Protein AF-A0A954K5N1-F1 (afdb_monomer_lite)

Sequence (369 aa):
ESPGYAAWWTTKLCDFTQNNYDDLVNVAPVRERPSQDWYDWIKKRVSDNVGYDKITEGILLATSRDPEEDFEAFTKSMNAIYQEKPGQEFADRDHMPYYWARRNFRNPDDRVLGFAYTFLGIRIQCAQCHKHPFDQWTQNDFKEFRGFFTRVNFGVNPESRKEYTAMVEELGADKVRGNQLIRELNQQIKAGKEVPFMEVYVTKGRPERANNNKKKKQNKRGNNNQSPATAKLLGAEEVEINSMDDPRTALMEWLRREDNPYFAKAFVNRVWASYFNRGIIEPADDLNLANPPSNGPLLDYLSREFIKHNFDMKWLHREITNSDTYQRSWKTNKTNALDEVNFSHFIPHRLPAEVLYDAIHQATASDDA

Foldseek 3Di:
DDLLQLLVVLVVLCVLLVLDLVQQQPQWLDSNVLSVLSSLLSSVCVVVLPFPLQVVCQELVDKQDDPPDDQVNSLVLVLCQLLVPPPRGSSPDSHNFSSCSTNQNQALLSVLQSCCQNFFLARCVVQCPAADPFFRRHVVLSVQQSLLRLFKDKFQDPVCNVVLQVQCVVLVNNVDDDPSSSNSQNVCSNVVHGHGGIMTDGDAADPPPPDPDDDDDDDDDDPPSRRDQWGQDRVDGIDRQNNDRHSSVVVSVLLLDLPNPGRLLLVLQSLVCVLQVAGLFPVSSHDHPNGDGVDPVVSNVLSNVCSVVSNRPVVSNVVNCPDPLSVFAQDDDPPCPPPPNNSNHRDDDDDDPSRVVVVCCVVPDDDPD

Structure (mmCIF, N/CA/C/O backbone):
data_AF-A0A954K5N1-F1
#
_entry.id   AF-A0A954K5N1-F1
#
loop_
_atom_site.group_PDB
_atom_site.id
_atom_site.type_symbol
_atom_site.label_atom_id
_atom_site.label_alt_id
_atom_site.label_comp_id
_atom_site.label_asym_id
_atom_site.label_entity_id
_atom_site.label_seq_id
_atom_site.pdbx_PDB_ins_code
_atom_site.Cartn_x
_atom_site.Cartn_y
_atom_site.Cartn_z
_atom_site.occupancy
_atom_site.B_iso_or_equiv
_atom_site.auth_seq_id
_atom_site.auth_comp_id
_atom_site.auth_asym_id
_atom_site.auth_atom_id
_atom_site.pdbx_PDB_model_num
ATOM 1 N N . GLU A 1 1 ? 6.144 -24.749 -2.486 1.00 56.41 1 GLU A N 1
ATOM 2 C CA . GLU A 1 1 ? 6.718 -23.384 -2.470 1.00 56.41 1 GLU A CA 1
ATOM 3 C C . GLU A 1 1 ? 7.614 -23.268 -1.258 1.00 56.41 1 GLU A C 1
ATOM 5 O O . GLU A 1 1 ? 7.251 -23.838 -0.235 1.00 56.41 1 GLU A O 1
ATOM 10 N N . SER A 1 2 ? 8.776 -22.618 -1.365 1.00 63.31 2 SER A N 1
ATOM 11 C CA . SER A 1 2 ? 9.608 -22.435 -0.177 1.00 63.31 2 SER A CA 1
ATOM 12 C C . SER A 1 2 ? 8.952 -21.398 0.744 1.00 63.31 2 SER A C 1
ATOM 14 O O . SER A 1 2 ? 8.462 -20.370 0.260 1.00 63.31 2 SER A O 1
ATOM 16 N N . PRO A 1 3 ? 8.955 -21.615 2.069 1.00 67.00 3 PRO A N 1
ATOM 17 C CA . PRO A 1 3 ? 8.586 -20.584 3.038 1.00 67.00 3 PRO A CA 1
ATOM 18 C C . PRO A 1 3 ? 9.357 -19.262 2.843 1.00 67.00 3 PRO A C 1
ATOM 20 O O . PRO A 1 3 ? 8.842 -18.193 3.183 1.00 67.00 3 PRO A O 1
ATOM 23 N N . GLY A 1 4 ? 10.557 -19.317 2.246 1.00 81.00 4 GLY A N 1
ATOM 24 C CA . GLY A 1 4 ? 11.392 -18.159 1.936 1.00 81.00 4 GLY A CA 1
ATOM 25 C C . GLY A 1 4 ? 10.787 -17.187 0.918 1.00 81.00 4 GLY A C 1
ATOM 26 O O . GLY A 1 4 ? 10.935 -15.979 1.102 1.00 81.00 4 GLY A O 1
ATOM 27 N N . TYR A 1 5 ? 10.040 -17.658 -0.096 1.00 87.62 5 TYR A N 1
ATOM 28 C CA . TYR A 1 5 ? 9.399 -16.769 -1.083 1.00 87.62 5 TYR A CA 1
ATOM 29 C C . TYR A 1 5 ? 8.451 -15.769 -0.413 1.00 87.62 5 TYR A C 1
ATOM 31 O O . TYR A 1 5 ? 8.588 -14.554 -0.587 1.00 87.62 5 TYR A O 1
ATOM 39 N N . ALA A 1 6 ? 7.501 -16.287 0.371 1.00 91.12 6 ALA A N 1
ATOM 40 C CA . ALA A 1 6 ? 6.499 -15.460 1.024 1.00 91.12 6 ALA A CA 1
ATOM 41 C C . ALA A 1 6 ? 7.147 -14.524 2.046 1.00 91.12 6 ALA A C 1
ATOM 43 O O . ALA A 1 6 ? 6.834 -13.336 2.060 1.00 91.12 6 ALA A O 1
ATOM 44 N N . ALA A 1 7 ? 8.093 -15.018 2.852 1.00 90.56 7 ALA A N 1
ATOM 45 C CA . ALA A 1 7 ? 8.799 -14.198 3.833 1.00 90.56 7 ALA A CA 1
ATOM 46 C C . ALA A 1 7 ? 9.570 -13.037 3.179 1.00 90.56 7 ALA A C 1
ATOM 48 O O . ALA A 1 7 ? 9.414 -11.889 3.598 1.00 90.56 7 ALA A O 1
ATOM 49 N N . TRP A 1 8 ? 10.336 -13.314 2.118 1.00 91.19 8 TRP A N 1
ATOM 50 C CA . TRP A 1 8 ? 11.129 -12.309 1.406 1.00 91.19 8 TRP A CA 1
ATOM 51 C C . TRP A 1 8 ? 10.262 -11.215 0.780 1.00 91.19 8 TRP A C 1
ATOM 53 O O . TRP A 1 8 ? 10.497 -10.023 0.995 1.00 91.19 8 TRP A O 1
ATOM 63 N N . TRP A 1 9 ? 9.227 -11.599 0.028 1.00 94.38 9 TRP A N 1
ATOM 64 C CA . TRP A 1 9 ? 8.358 -10.623 -0.631 1.00 94.38 9 TRP A CA 1
ATOM 65 C C . TRP A 1 9 ? 7.459 -9.875 0.344 1.00 94.38 9 TRP A C 1
ATOM 67 O O . TRP A 1 9 ? 7.151 -8.710 0.099 1.00 94.38 9 TRP A O 1
ATOM 77 N N . THR A 1 10 ? 7.123 -10.480 1.483 1.00 96.56 10 THR A N 1
ATOM 78 C CA . THR A 1 10 ? 6.486 -9.751 2.585 1.00 96.56 10 THR A CA 1
ATOM 79 C C . THR A 1 10 ? 7.397 -8.644 3.092 1.00 96.56 10 THR A C 1
ATOM 81 O O . THR A 1 10 ? 6.950 -7.505 3.191 1.00 96.56 10 THR A O 1
ATOM 84 N N . THR A 1 11 ? 8.676 -8.936 3.353 1.00 94.62 11 THR A N 1
ATOM 85 C CA . THR A 1 11 ? 9.652 -7.919 3.774 1.00 94.62 11 THR A CA 1
ATOM 86 C C . THR A 1 11 ? 9.746 -6.790 2.747 1.00 94.62 11 THR A C 1
ATOM 88 O O . THR A 1 11 ? 9.620 -5.625 3.110 1.00 94.62 11 THR A O 1
ATOM 91 N N . LYS A 1 12 ? 9.843 -7.110 1.448 1.00 95.38 12 LYS A N 1
ATOM 92 C CA . LYS A 1 12 ? 9.883 -6.091 0.384 1.00 95.38 12 LYS A CA 1
ATOM 93 C C . LYS A 1 12 ? 8.622 -5.238 0.305 1.00 95.38 12 LYS A C 1
ATOM 95 O O . LYS A 1 12 ? 8.717 -4.022 0.174 1.00 95.38 12 LYS A O 1
ATOM 100 N N . LEU A 1 13 ? 7.443 -5.844 0.396 1.00 97.56 13 LEU A N 1
ATOM 101 C CA . LEU A 1 13 ? 6.186 -5.097 0.386 1.00 97.56 13 LEU A CA 1
ATOM 102 C C . LEU A 1 13 ? 6.022 -4.249 1.654 1.00 97.56 13 LEU A C 1
ATOM 104 O O . LEU A 1 13 ? 5.542 -3.120 1.560 1.00 97.56 13 LEU A O 1
ATOM 108 N N . CYS A 1 14 ? 6.464 -4.734 2.816 1.00 97.62 14 CYS A N 1
ATOM 109 C CA . CYS A 1 14 ? 6.559 -3.945 4.044 1.00 97.62 14 CYS A CA 1
ATOM 110 C C . CYS A 1 14 ? 7.488 -2.737 3.867 1.00 97.62 14 CYS A C 1
ATOM 112 O O . CYS A 1 14 ? 7.097 -1.633 4.239 1.00 97.62 14 CYS A O 1
ATOM 114 N N . ASP A 1 15 ? 8.653 -2.904 3.234 1.00 95.44 15 ASP A N 1
ATOM 115 C CA . ASP A 1 15 ? 9.574 -1.799 2.939 1.00 95.44 15 ASP A CA 1
ATOM 116 C C . ASP A 1 15 ? 8.926 -0.769 1.998 1.00 95.44 15 ASP A C 1
ATOM 118 O O . ASP A 1 15 ? 8.880 0.423 2.307 1.00 95.44 15 ASP A O 1
ATOM 122 N N . PHE A 1 16 ? 8.353 -1.219 0.874 1.00 95.25 16 PHE A N 1
ATOM 123 C CA . PHE A 1 16 ? 7.718 -0.330 -0.109 1.00 95.25 16 PHE A CA 1
ATOM 124 C C . PHE A 1 16 ? 6.530 0.426 0.477 1.00 95.25 16 PHE A C 1
ATOM 126 O O . PHE A 1 16 ? 6.327 1.603 0.177 1.00 95.25 16 PHE A O 1
ATOM 133 N N . THR A 1 17 ? 5.753 -0.243 1.327 1.00 96.44 17 THR A N 1
ATOM 134 C CA . THR A 1 17 ? 4.594 0.348 1.997 1.00 96.44 17 THR A CA 1
ATOM 135 C C . THR A 1 17 ? 4.961 1.058 3.300 1.00 96.44 17 THR A C 1
ATOM 137 O O . THR A 1 17 ? 4.083 1.671 3.905 1.00 96.44 17 THR A O 1
ATOM 140 N N . GLN A 1 18 ? 6.246 1.077 3.675 1.00 94.75 18 GLN A N 1
ATOM 141 C CA . GLN A 1 18 ? 6.828 1.726 4.853 1.00 94.75 18 GLN A CA 1
ATOM 142 C C . GLN A 1 18 ? 6.194 1.269 6.181 1.00 94.75 18 GLN A C 1
ATOM 144 O O . GLN A 1 18 ? 5.763 2.092 6.997 1.00 94.75 18 GLN A O 1
ATOM 149 N N . ASN A 1 19 ? 6.110 -0.047 6.392 1.00 96.62 19 ASN A N 1
ATOM 150 C CA . ASN A 1 19 ? 5.805 -0.634 7.697 1.00 96.62 19 ASN A CA 1
ATOM 151 C C . ASN A 1 19 ? 6.974 -0.354 8.656 1.00 96.62 19 ASN A C 1
ATOM 153 O O . ASN A 1 19 ? 8.055 -0.923 8.520 1.00 96.62 19 ASN A O 1
ATOM 157 N N . ASN A 1 20 ? 6.755 0.539 9.620 1.00 94.44 20 ASN A N 1
ATOM 158 C CA . ASN A 1 20 ? 7.749 0.926 10.612 1.00 94.44 20 ASN A CA 1
ATOM 159 C C . ASN A 1 20 ? 7.109 0.933 12.003 1.00 94.44 20 ASN A C 1
ATOM 161 O O . ASN A 1 20 ? 6.131 1.643 12.246 1.00 94.44 20 ASN A O 1
ATOM 165 N N . TYR A 1 21 ? 7.699 0.173 12.925 1.00 94.06 21 TYR A N 1
ATOM 166 C CA . TYR A 1 21 ? 7.273 0.106 14.319 1.00 94.06 21 TYR A CA 1
ATOM 167 C C . TYR A 1 21 ? 7.137 1.492 14.973 1.00 94.06 21 TYR A C 1
ATOM 169 O O . TYR A 1 21 ? 6.111 1.777 15.593 1.00 94.06 21 TYR A O 1
ATOM 177 N N . ASP A 1 22 ? 8.115 2.384 14.788 1.00 93.38 22 ASP A N 1
ATOM 178 C CA . ASP A 1 22 ? 8.151 3.696 15.450 1.00 93.38 22 ASP A CA 1
ATOM 179 C C . ASP A 1 22 ? 7.008 4.621 14.999 1.00 93.38 22 ASP A C 1
ATOM 181 O O . ASP A 1 22 ? 6.465 5.411 15.790 1.00 93.38 22 ASP A O 1
ATOM 185 N N . ASP A 1 23 ? 6.598 4.486 13.737 1.00 93.94 23 ASP A N 1
ATOM 186 C CA . ASP A 1 23 ? 5.480 5.227 13.158 1.00 93.94 23 ASP A CA 1
ATOM 187 C C . ASP A 1 23 ? 4.120 4.649 13.564 1.00 93.94 23 ASP A C 1
ATOM 189 O O . ASP A 1 23 ? 3.112 5.360 13.518 1.00 93.94 23 ASP A O 1
ATOM 193 N N . LEU A 1 24 ? 4.081 3.394 14.010 1.00 94.12 24 LEU A N 1
ATOM 194 C CA . LEU A 1 24 ? 2.870 2.690 14.429 1.00 94.12 24 LEU A CA 1
ATOM 195 C C . LEU A 1 24 ? 2.642 2.708 15.946 1.00 94.12 24 LEU A C 1
ATOM 197 O O . LEU A 1 24 ? 1.600 2.257 16.434 1.00 94.12 24 LEU A O 1
ATOM 201 N N . VAL A 1 25 ? 3.562 3.299 16.712 1.00 87.12 25 VAL A N 1
ATOM 202 C CA . VAL A 1 25 ? 3.387 3.462 18.157 1.00 87.12 25 VAL A CA 1
ATOM 203 C C . VAL A 1 25 ? 2.113 4.264 18.447 1.00 87.12 25 VAL A C 1
ATOM 205 O O . VAL A 1 25 ? 1.956 5.406 18.006 1.00 87.12 25 VAL A O 1
ATOM 208 N N . ASN A 1 26 ? 1.245 3.688 19.286 1.00 87.44 26 ASN A N 1
ATOM 209 C CA . ASN A 1 26 ? -0.072 4.203 19.687 1.00 87.44 26 ASN A CA 1
ATOM 210 C C . ASN A 1 26 ? -1.182 4.111 18.626 1.00 87.44 26 ASN A C 1
ATOM 212 O O . ASN A 1 26 ? -2.223 4.744 18.804 1.00 87.44 26 ASN A O 1
ATOM 216 N N . VAL A 1 27 ? -0.995 3.340 17.552 1.00 92.12 27 VAL A N 1
ATOM 217 C CA . VAL A 1 27 ? -2.093 3.018 16.625 1.00 92.12 27 VAL A CA 1
ATOM 218 C C . VAL A 1 27 ? -3.093 2.039 17.259 1.00 92.12 27 VAL A C 1
ATOM 220 O O . VAL A 1 27 ? -4.288 2.119 16.994 1.00 92.12 27 VAL A O 1
ATOM 223 N N . ALA A 1 28 ? -2.626 1.186 18.170 1.00 93.44 28 ALA A N 1
ATOM 224 C CA . ALA A 1 28 ? -3.448 0.272 18.958 1.00 93.44 28 ALA A CA 1
ATOM 225 C C . ALA A 1 28 ? -3.004 0.251 20.439 1.00 93.44 28 ALA A C 1
ATOM 227 O O . ALA A 1 28 ? -1.918 0.759 20.755 1.00 93.44 28 ALA A O 1
ATOM 228 N N . PRO A 1 29 ? -3.811 -0.325 21.358 1.00 92.19 29 PRO A N 1
ATOM 229 C CA . PRO A 1 29 ? -3.461 -0.461 22.776 1.00 92.19 29 PRO A CA 1
ATOM 230 C C . PRO A 1 29 ? -2.146 -1.219 23.016 1.00 92.19 29 PRO A C 1
ATOM 232 O O . PRO A 1 29 ? -1.302 -0.762 23.788 1.00 92.19 29 PRO A O 1
ATOM 235 N N . VAL A 1 30 ? -1.928 -2.340 22.320 1.00 92.31 30 VAL A N 1
ATOM 236 C CA . VAL A 1 30 ? -0.669 -3.103 22.381 1.00 92.31 30 VAL A CA 1
ATOM 237 C C . VAL A 1 30 ? 0.284 -2.557 21.322 1.00 92.31 30 VAL A C 1
ATOM 239 O O . VAL A 1 30 ? -0.008 -2.623 20.131 1.00 92.31 30 VAL A O 1
ATOM 242 N N . ARG A 1 31 ? 1.407 -1.974 21.749 1.00 86.88 31 ARG A N 1
ATOM 243 C CA . ARG A 1 31 ? 2.282 -1.163 20.883 1.00 86.88 31 ARG A CA 1
ATOM 244 C C . ARG A 1 31 ? 3.051 -1.988 19.863 1.00 86.88 31 ARG A C 1
ATOM 246 O O . ARG A 1 31 ? 3.291 -1.508 18.765 1.00 86.88 31 ARG A O 1
ATOM 253 N N . GLU A 1 32 ? 3.432 -3.197 20.243 1.00 84.88 32 GLU A N 1
ATOM 254 C CA . GLU A 1 32 ? 4.264 -4.117 19.470 1.00 84.88 32 GLU A CA 1
ATOM 255 C C . GLU A 1 32 ? 3.477 -4.841 18.371 1.00 84.88 32 GLU A C 1
ATOM 257 O O . GLU A 1 32 ? 4.067 -5.307 17.402 1.00 84.88 32 GLU A O 1
ATOM 262 N N . ARG A 1 33 ? 2.142 -4.881 18.476 1.00 92.44 33 ARG A N 1
ATOM 263 C CA . ARG A 1 33 ? 1.281 -5.644 17.561 1.00 92.44 33 ARG A CA 1
ATOM 264 C C . ARG A 1 33 ? 1.122 -5.041 16.161 1.00 92.44 33 ARG A C 1
ATOM 266 O O . ARG A 1 33 ? 1.329 -5.787 15.215 1.00 92.44 33 ARG A O 1
ATOM 273 N N . PRO A 1 34 ? 0.842 -3.735 15.965 1.00 96.19 34 PRO A N 1
ATOM 274 C CA . PRO A 1 34 ? 0.484 -3.214 14.643 1.00 96.19 34 PRO A CA 1
ATOM 275 C C . PRO A 1 34 ? 1.484 -3.485 13.514 1.00 96.19 34 PRO A C 1
ATOM 277 O O . PRO A 1 34 ? 1.076 -3.730 12.383 1.00 96.19 34 PRO A O 1
ATOM 280 N N . SER A 1 35 ? 2.789 -3.436 13.795 1.00 96.56 35 SER A N 1
ATOM 281 C CA . SER A 1 35 ? 3.808 -3.706 12.770 1.00 96.56 35 SER A CA 1
ATOM 282 C C . SER A 1 35 ? 3.853 -5.190 12.387 1.00 96.56 35 SER A C 1
ATOM 284 O O . SER A 1 35 ? 4.007 -5.511 11.208 1.00 96.56 35 SER A O 1
ATOM 286 N N . GLN A 1 36 ? 3.644 -6.078 13.364 1.00 96.31 36 GLN A N 1
ATOM 287 C CA . GLN A 1 36 ? 3.541 -7.521 13.151 1.00 96.31 36 GLN A CA 1
ATOM 288 C C . GLN A 1 36 ? 2.242 -7.880 12.421 1.00 96.31 36 GLN A C 1
ATOM 290 O O . GLN A 1 36 ? 2.285 -8.574 11.414 1.00 96.31 36 GLN A O 1
ATOM 295 N N . ASP A 1 37 ? 1.111 -7.318 12.853 1.00 97.50 37 ASP A N 1
ATOM 296 C CA . ASP A 1 37 ? -0.193 -7.471 12.202 1.00 97.50 37 ASP A CA 1
ATOM 297 C C . ASP A 1 37 ? -0.126 -7.069 10.718 1.00 97.50 37 ASP A C 1
ATOM 299 O O . ASP A 1 37 ? -0.685 -7.748 9.860 1.00 97.50 37 ASP A O 1
ATOM 303 N N . TRP A 1 38 ? 0.606 -5.994 10.398 1.00 98.25 38 TRP A N 1
ATOM 304 C CA . TRP A 1 38 ? 0.861 -5.581 9.017 1.00 98.25 38 TRP A CA 1
ATOM 305 C C . TRP A 1 38 ? 1.658 -6.625 8.246 1.00 98.25 38 TRP A C 1
ATOM 307 O O . TRP A 1 38 ? 1.260 -7.028 7.150 1.00 98.25 38 TRP A O 1
ATOM 317 N N . TYR A 1 39 ? 2.772 -7.073 8.818 1.00 98.00 39 TYR A N 1
ATOM 318 C CA . TYR A 1 39 ? 3.604 -8.098 8.206 1.00 98.00 39 TYR A CA 1
ATOM 319 C C . TYR A 1 39 ? 2.795 -9.371 7.921 1.00 98.00 39 TYR A C 1
ATOM 321 O O . TYR A 1 39 ? 2.799 -9.851 6.790 1.00 98.00 39 TYR A O 1
ATOM 329 N N . ASP A 1 40 ? 2.038 -9.870 8.897 1.00 97.75 40 ASP A N 1
ATOM 330 C CA . ASP A 1 40 ? 1.252 -11.099 8.765 1.00 97.75 40 ASP A CA 1
ATOM 331 C C . ASP A 1 40 ? 0.106 -10.946 7.756 1.00 97.75 40 ASP A C 1
ATOM 333 O O . ASP A 1 40 ? -0.132 -11.844 6.943 1.00 97.75 40 ASP A O 1
ATOM 337 N N . TRP A 1 41 ? -0.546 -9.779 7.724 1.00 98.56 41 TRP A N 1
ATOM 338 C CA . TRP A 1 41 ? -1.579 -9.454 6.739 1.00 98.56 41 TRP A CA 1
ATOM 339 C C . TRP A 1 41 ? -1.043 -9.492 5.303 1.00 98.56 41 TRP A C 1
ATOM 341 O O . TRP A 1 41 ? -1.684 -10.082 4.425 1.00 98.56 41 TRP A O 1
ATOM 351 N N . ILE A 1 42 ? 0.142 -8.915 5.057 1.00 98.50 42 ILE A N 1
ATOM 352 C CA . ILE A 1 42 ? 0.812 -8.986 3.748 1.00 98.50 42 ILE A CA 1
ATOM 353 C C . ILE A 1 42 ? 1.251 -10.424 3.463 1.00 98.50 42 ILE A C 1
ATOM 355 O O . ILE A 1 42 ? 1.011 -10.925 2.364 1.00 98.50 42 ILE A O 1
ATOM 359 N N . LYS A 1 43 ? 1.856 -11.107 4.440 1.00 97.75 43 LYS A N 1
ATOM 360 C CA . LYS A 1 43 ? 2.382 -12.466 4.272 1.00 97.75 43 LYS A CA 1
ATOM 361 C C . LYS A 1 43 ? 1.315 -13.454 3.856 1.00 97.75 43 LYS A C 1
ATOM 363 O O . LYS A 1 43 ? 1.564 -14.252 2.951 1.00 97.75 43 LYS A O 1
ATOM 368 N N . LYS A 1 44 ? 0.131 -13.384 4.467 1.00 97.62 44 LYS A N 1
ATOM 369 C CA . LYS A 1 44 ? -1.012 -14.211 4.078 1.00 97.62 44 LYS A CA 1
ATOM 370 C C . LYS A 1 44 ? -1.350 -14.015 2.598 1.00 97.62 44 LYS A C 1
ATOM 372 O O . LYS A 1 44 ? -1.355 -14.970 1.834 1.00 97.62 44 LYS A O 1
ATOM 377 N N . ARG A 1 45 ? -1.486 -12.761 2.160 1.00 98.06 45 ARG A N 1
ATOM 378 C CA . ARG A 1 45 ? -1.822 -12.409 0.767 1.00 98.06 45 ARG A CA 1
ATOM 379 C C . ARG A 1 45 ? -0.756 -12.822 -0.243 1.00 98.06 45 ARG A C 1
ATOM 381 O O . ARG A 1 45 ? -1.097 -13.303 -1.318 1.00 98.06 45 ARG A O 1
ATOM 388 N N . VAL A 1 46 ? 0.523 -12.668 0.097 1.00 97.00 46 VAL A N 1
ATOM 389 C CA . VAL A 1 46 ? 1.634 -13.140 -0.747 1.00 97.00 46 VAL A CA 1
ATOM 390 C C . VAL A 1 46 ? 1.630 -14.668 -0.847 1.00 97.00 46 VAL A C 1
ATOM 392 O O . VAL A 1 46 ? 1.830 -15.212 -1.933 1.00 97.00 46 VAL A O 1
ATOM 395 N N . SER A 1 47 ? 1.375 -15.363 0.265 1.00 95.81 47 SER A N 1
ATOM 396 C CA . SER A 1 47 ? 1.294 -16.831 0.299 1.00 95.81 47 SER A CA 1
ATOM 397 C C . SER A 1 47 ? 0.150 -17.338 -0.582 1.00 95.81 47 SER A C 1
ATOM 399 O O . SER A 1 47 ? 0.355 -18.221 -1.416 1.00 95.81 47 SER A O 1
ATOM 401 N N . ASP A 1 48 ? -1.005 -16.681 -0.492 1.00 96.44 48 ASP A N 1
ATOM 402 C CA . ASP A 1 48 ? -2.215 -16.991 -1.259 1.00 96.44 48 ASP A CA 1
ATOM 403 C C . ASP A 1 48 ? -2.146 -16.525 -2.732 1.00 96.44 48 ASP A C 1
ATOM 405 O O . ASP A 1 48 ? -3.091 -16.721 -3.493 1.00 96.44 48 ASP A O 1
ATOM 409 N N . ASN A 1 49 ? -1.025 -15.925 -3.160 1.00 96.25 49 ASN A N 1
ATOM 410 C CA . ASN A 1 49 ? -0.829 -15.327 -4.488 1.00 96.25 49 ASN A CA 1
ATOM 411 C C . ASN A 1 49 ? -1.915 -14.313 -4.882 1.00 96.25 49 ASN A C 1
ATOM 413 O O . ASN A 1 49 ? -2.353 -14.261 -6.034 1.00 96.25 49 ASN A O 1
ATOM 417 N N . VAL A 1 50 ? -2.369 -13.508 -3.924 1.00 98.38 50 VAL A N 1
ATOM 418 C CA . VAL A 1 50 ? -3.296 -12.407 -4.192 1.00 98.38 50 VAL A CA 1
ATOM 419 C C . VAL A 1 50 ? -2.614 -11.402 -5.125 1.00 98.38 50 VAL A C 1
ATOM 421 O O . VAL A 1 50 ? -1.483 -10.986 -4.874 1.00 98.38 50 VAL A O 1
ATOM 424 N N . GLY A 1 51 ? -3.303 -11.000 -6.199 1.00 98.50 51 GLY A N 1
ATOM 425 C CA . GLY A 1 51 ? -2.787 -10.031 -7.170 1.00 98.50 51 GLY A CA 1
ATOM 426 C C . GLY A 1 51 ? -2.359 -8.717 -6.507 1.00 98.50 51 GLY A C 1
ATOM 427 O O . GLY A 1 51 ? -2.995 -8.243 -5.560 1.00 98.50 51 GLY A O 1
ATOM 428 N N . TYR A 1 52 ? -1.275 -8.106 -6.991 1.00 98.69 52 TYR A N 1
ATOM 429 C CA . TYR A 1 52 ? -0.711 -6.903 -6.367 1.00 98.69 52 TYR A CA 1
ATOM 430 C C . TYR A 1 52 ? -1.691 -5.715 -6.346 1.00 98.69 52 TYR A C 1
ATOM 432 O O . TYR A 1 52 ? -1.673 -4.914 -5.406 1.00 98.69 52 TYR A O 1
ATOM 440 N N . ASP A 1 53 ? -2.598 -5.610 -7.320 1.00 98.62 53 ASP A N 1
ATOM 441 C CA . ASP A 1 53 ? -3.662 -4.603 -7.310 1.00 98.62 53 ASP A CA 1
ATOM 442 C C . ASP A 1 53 ? -4.674 -4.832 -6.178 1.00 98.62 53 ASP A C 1
ATOM 444 O O . ASP A 1 53 ? -5.185 -3.866 -5.619 1.00 98.62 53 ASP A O 1
ATOM 448 N N . LYS A 1 54 ? -4.941 -6.088 -5.805 1.00 98.62 54 LYS A N 1
ATOM 449 C CA . LYS A 1 54 ? -5.832 -6.459 -4.698 1.00 98.62 54 LYS A CA 1
ATOM 450 C C . LYS A 1 54 ? -5.173 -6.253 -3.341 1.00 98.62 54 LYS A C 1
ATOM 452 O O . LYS A 1 54 ? -5.814 -5.741 -2.427 1.00 98.62 54 LYS A O 1
ATOM 457 N N . ILE A 1 55 ? -3.877 -6.552 -3.225 1.00 98.62 55 ILE A N 1
ATOM 458 C CA . ILE A 1 55 ? -3.086 -6.167 -2.045 1.00 98.62 55 ILE A CA 1
ATOM 459 C C . ILE A 1 55 ? -3.104 -4.640 -1.888 1.00 98.62 55 ILE A C 1
ATOM 461 O O . ILE A 1 55 ? -3.353 -4.129 -0.797 1.00 98.62 55 ILE A O 1
ATOM 465 N N . THR A 1 56 ? -2.892 -3.910 -2.986 1.00 98.69 56 THR A N 1
ATOM 466 C CA . THR A 1 56 ? -2.930 -2.443 -3.001 1.00 98.69 56 THR A CA 1
ATOM 467 C C . THR A 1 56 ? -4.306 -1.907 -2.627 1.00 98.69 56 THR A C 1
ATOM 469 O O . THR A 1 56 ? -4.379 -1.011 -1.795 1.00 98.69 56 THR A O 1
ATOM 472 N N . GLU A 1 57 ? -5.387 -2.466 -3.170 1.00 98.62 57 GLU A N 1
ATOM 473 C CA . GLU A 1 57 ? -6.768 -2.113 -2.814 1.00 98.62 57 GLU A CA 1
ATOM 474 C C . GLU A 1 57 ? -7.018 -2.286 -1.315 1.00 98.62 57 GLU A C 1
ATOM 476 O O . GLU A 1 57 ? -7.500 -1.355 -0.667 1.00 98.62 57 GLU A O 1
ATOM 481 N N . GLY A 1 58 ? -6.586 -3.419 -0.752 1.00 98.31 58 GLY A N 1
ATOM 482 C CA . GLY A 1 58 ? -6.740 -3.713 0.670 1.00 98.31 58 GLY A CA 1
ATOM 483 C C . GLY A 1 58 ? -5.987 -2.758 1.602 1.00 98.31 58 GLY A C 1
ATOM 484 O O . GLY A 1 58 ? -6.351 -2.621 2.768 1.00 98.31 58 GLY A O 1
ATOM 485 N N . ILE A 1 59 ? -4.965 -2.062 1.098 1.00 98.44 59 ILE A N 1
ATOM 486 C CA . ILE A 1 59 ? -4.240 -1.002 1.814 1.00 98.44 59 ILE A CA 1
ATOM 487 C C . ILE A 1 59 ? -4.869 0.369 1.529 1.00 98.44 59 ILE A C 1
ATOM 489 O O . ILE A 1 59 ? -5.133 1.154 2.441 1.00 98.44 59 ILE A O 1
ATOM 493 N N . LEU A 1 60 ? -5.101 0.683 0.255 1.00 98.06 60 LEU A N 1
ATOM 494 C CA . LEU A 1 60 ? -5.516 2.000 -0.214 1.00 98.06 60 LEU A CA 1
ATOM 495 C C . LEU A 1 60 ? -6.910 2.356 0.294 1.00 98.06 60 LEU A C 1
ATOM 497 O O . LEU A 1 60 ? -7.088 3.439 0.850 1.00 98.06 60 LEU A O 1
ATOM 501 N N . LEU A 1 61 ? -7.868 1.440 0.161 1.00 97.69 61 LEU A N 1
ATOM 502 C CA . LEU A 1 61 ? -9.257 1.653 0.573 1.00 97.69 61 LEU A CA 1
ATOM 503 C C . LEU A 1 61 ? -9.498 1.325 2.048 1.00 97.69 61 LEU A C 1
ATOM 505 O O . LEU A 1 61 ? -10.616 1.460 2.534 1.00 97.69 61 LEU A O 1
ATOM 509 N N . ALA A 1 62 ? -8.447 0.969 2.790 1.00 97.31 62 ALA A N 1
ATOM 510 C CA . ALA A 1 62 ? -8.591 0.494 4.151 1.00 97.31 62 ALA A CA 1
ATOM 511 C C . ALA A 1 62 ? -9.334 1.482 5.063 1.00 97.31 62 ALA A C 1
ATOM 513 O O . ALA A 1 62 ? -8.980 2.668 5.170 1.00 97.31 62 ALA A O 1
ATOM 514 N N . THR A 1 63 ? -10.330 0.939 5.754 1.00 96.94 63 THR A N 1
ATOM 515 C CA . THR A 1 63 ? -10.956 1.446 6.977 1.00 96.94 63 THR A CA 1
ATOM 516 C C . THR A 1 63 ? -10.730 0.429 8.091 1.00 96.94 63 THR A C 1
ATOM 518 O O . THR A 1 63 ? -10.379 -0.717 7.824 1.00 96.94 63 THR A O 1
ATOM 521 N N . SER A 1 64 ? -10.869 0.840 9.352 1.00 96.88 64 SER A N 1
ATOM 522 C CA . SER A 1 64 ? -10.671 -0.085 10.476 1.00 96.88 64 SER A CA 1
ATOM 523 C C . SER A 1 64 ? -11.748 -1.154 10.557 1.00 96.88 64 SER A C 1
ATOM 525 O O . SER A 1 64 ? -11.429 -2.290 10.888 1.00 96.88 64 SER A O 1
ATOM 527 N N . ARG A 1 65 ? -12.992 -0.783 10.251 1.00 96.00 65 ARG A N 1
ATOM 528 C CA . ARG A 1 65 ? -14.125 -1.701 10.230 1.00 96.00 65 ARG A CA 1
ATOM 529 C C . ARG A 1 65 ? -14.275 -2.328 8.853 1.00 96.00 65 ARG A C 1
ATOM 531 O O . ARG A 1 65 ? -14.052 -1.637 7.849 1.00 96.00 65 ARG A O 1
ATOM 538 N N . ASP A 1 66 ? -14.662 -3.593 8.842 1.00 91.38 66 ASP A N 1
ATOM 539 C CA . ASP A 1 66 ? -15.064 -4.297 7.626 1.00 91.38 66 ASP A CA 1
ATOM 540 C C . ASP A 1 66 ? -16.445 -3.783 7.155 1.00 91.38 66 ASP A C 1
ATOM 542 O O . ASP A 1 66 ? -17.146 -3.098 7.914 1.00 91.38 66 ASP A O 1
ATOM 546 N N . PRO A 1 67 ? -16.849 -4.021 5.893 1.00 87.88 67 PRO A N 1
ATOM 547 C CA . PRO A 1 67 ? -18.148 -3.573 5.398 1.00 87.88 67 PRO A CA 1
ATOM 548 C C . PRO A 1 67 ? -19.296 -4.049 6.296 1.00 87.88 67 PRO A C 1
ATOM 550 O O . PRO A 1 67 ? -19.342 -5.208 6.689 1.00 87.88 67 PRO A O 1
ATOM 553 N N . GLU A 1 68 ? -20.222 -3.141 6.616 1.00 87.56 68 GLU A N 1
ATOM 554 C CA . GLU A 1 68 ? -21.387 -3.393 7.488 1.00 87.56 68 GLU A CA 1
ATOM 555 C C . GLU A 1 68 ? -21.059 -3.696 8.967 1.00 87.56 68 GLU A C 1
ATOM 557 O O . GLU A 1 68 ? -21.977 -3.807 9.780 1.00 87.56 68 GLU A O 1
ATOM 562 N N . GLU A 1 69 ? -19.780 -3.750 9.354 1.00 94.00 69 GLU A N 1
ATOM 563 C CA . GLU A 1 69 ? -19.353 -3.955 10.740 1.00 94.00 69 GLU A CA 1
ATOM 564 C C . GLU A 1 69 ? -19.607 -2.687 11.580 1.00 94.00 69 GLU A C 1
ATOM 566 O O . GLU A 1 69 ? -19.095 -1.592 11.304 1.00 94.00 69 GLU A O 1
ATOM 571 N N . ASP A 1 70 ? -20.411 -2.822 12.636 1.00 96.06 70 ASP A N 1
ATOM 572 C CA . ASP A 1 70 ? -20.627 -1.749 13.604 1.00 96.06 70 ASP A CA 1
ATOM 573 C C . ASP A 1 70 ? -19.473 -1.644 14.621 1.00 96.06 70 ASP A C 1
ATOM 575 O O . ASP A 1 70 ? -18.507 -2.409 14.613 1.00 96.06 70 ASP A O 1
ATOM 579 N N . PHE A 1 71 ? -19.534 -0.637 15.495 1.00 96.62 71 PHE A N 1
ATOM 580 C CA . PHE A 1 71 ? -18.463 -0.394 16.463 1.00 96.62 71 PHE A CA 1
ATOM 581 C C . PHE A 1 71 ? -18.312 -1.510 17.504 1.00 96.62 71 PHE A C 1
ATOM 583 O O . PHE A 1 71 ? -17.196 -1.776 17.957 1.00 96.62 71 PHE A O 1
ATOM 590 N N . GLU A 1 72 ? -19.417 -2.137 17.905 1.00 95.94 72 GLU A N 1
ATOM 591 C CA . GLU A 1 72 ? -19.420 -3.180 18.928 1.00 95.94 72 GLU A CA 1
ATOM 592 C C . GLU A 1 72 ? -18.781 -4.456 18.373 1.00 95.94 72 GLU A C 1
ATOM 594 O O . GLU A 1 72 ? -17.854 -4.998 18.981 1.00 95.94 72 GLU A O 1
ATOM 599 N N . ALA A 1 73 ? -19.201 -4.879 17.177 1.00 96.69 73 ALA A N 1
ATOM 600 C CA . ALA A 1 73 ? -18.632 -6.015 16.462 1.00 96.69 73 ALA A CA 1
ATOM 601 C C . ALA A 1 73 ? -17.131 -5.823 16.197 1.00 96.69 73 ALA A C 1
ATOM 603 O O . ALA A 1 73 ? -16.332 -6.694 16.558 1.00 96.69 73 ALA A O 1
ATOM 604 N N . PHE A 1 74 ? -16.741 -4.648 15.688 1.00 97.00 74 PHE A N 1
ATOM 605 C CA . PHE A 1 74 ? -15.339 -4.282 15.475 1.00 97.00 74 PHE A CA 1
ATOM 606 C C . PHE A 1 74 ? -14.519 -4.376 16.761 1.00 97.00 74 PHE A C 1
ATOM 608 O O . PHE A 1 74 ? -13.464 -5.014 16.803 1.00 97.00 74 PHE A O 1
ATOM 615 N N . THR A 1 75 ? -15.014 -3.769 17.839 1.00 96.81 75 THR A N 1
ATOM 616 C CA . THR A 1 75 ? -14.314 -3.766 19.123 1.00 96.81 75 THR A CA 1
ATOM 617 C C . THR A 1 75 ? -14.164 -5.183 19.667 1.00 96.81 75 THR A C 1
ATOM 619 O O . THR A 1 75 ? -13.082 -5.554 20.126 1.00 96.81 75 THR A O 1
ATOM 622 N N . LYS A 1 76 ? -15.202 -6.014 19.565 1.00 96.44 76 LYS A N 1
ATOM 623 C CA . LYS A 1 76 ? -15.158 -7.417 19.985 1.00 96.44 76 LYS A CA 1
ATOM 624 C C . LYS A 1 76 ? -14.151 -8.235 19.171 1.00 96.44 76 LYS A C 1
ATOM 626 O O . LYS A 1 76 ? -13.364 -8.975 19.764 1.00 96.44 76 LYS A O 1
ATOM 631 N N . SER A 1 77 ? -14.143 -8.078 17.845 1.00 96.25 77 SER A N 1
ATOM 632 C CA . SER A 1 77 ? -13.187 -8.736 16.941 1.00 96.25 77 SER A CA 1
ATOM 633 C C . SER A 1 77 ? -11.745 -8.345 17.280 1.00 96.25 77 SER A C 1
ATOM 635 O O . SER A 1 77 ? -10.906 -9.205 17.546 1.00 96.25 77 SER A O 1
ATOM 637 N N . MET A 1 78 ? -11.468 -7.045 17.401 1.00 96.94 78 MET A N 1
ATOM 638 C CA . MET A 1 78 ? -10.132 -6.545 17.731 1.00 96.94 78 MET A CA 1
ATOM 639 C C . MET A 1 78 ? -9.657 -6.989 19.117 1.00 96.94 78 MET A C 1
ATOM 641 O O . MET A 1 78 ? -8.498 -7.372 19.270 1.00 96.94 78 MET A O 1
ATOM 645 N N . ASN A 1 79 ? -10.534 -7.006 20.127 1.00 97.50 79 ASN A N 1
ATOM 646 C CA . ASN A 1 79 ? -10.182 -7.567 21.434 1.00 97.50 79 ASN A CA 1
ATOM 647 C C . ASN A 1 79 ? -9.868 -9.062 21.343 1.00 97.50 79 ASN A C 1
ATOM 649 O O . ASN A 1 79 ? -8.915 -9.506 21.972 1.00 97.50 79 ASN A O 1
ATOM 653 N N . ALA A 1 80 ? -10.619 -9.839 20.558 1.00 96.69 80 ALA A N 1
ATOM 654 C CA . ALA A 1 80 ? -10.342 -11.260 20.373 1.00 96.69 80 ALA A CA 1
ATOM 655 C C . ALA A 1 80 ? -8.965 -11.506 19.734 1.00 96.69 80 ALA A C 1
ATOM 657 O O . ALA A 1 80 ? -8.217 -12.347 20.231 1.00 96.69 80 ALA A O 1
ATOM 658 N N . ILE A 1 81 ? -8.611 -10.722 18.711 1.00 96.25 81 ILE A N 1
ATOM 659 C CA . ILE A 1 81 ? -7.296 -10.754 18.054 1.00 96.25 81 ILE A CA 1
ATOM 660 C C . ILE A 1 81 ? -6.181 -10.409 19.053 1.00 96.25 81 ILE A C 1
ATOM 662 O O . ILE A 1 81 ? -5.194 -11.130 19.179 1.00 96.25 81 ILE A O 1
ATOM 666 N N . TYR A 1 82 ? -6.333 -9.311 19.797 1.00 95.62 82 TYR A N 1
ATOM 667 C CA . TYR A 1 82 ? -5.290 -8.805 20.699 1.00 95.62 82 TYR A CA 1
ATOM 668 C C . TYR A 1 82 ? -5.180 -9.583 22.019 1.00 95.62 82 TYR A C 1
ATOM 670 O O . TYR A 1 82 ? -4.175 -9.458 22.718 1.00 95.62 82 TYR A O 1
ATOM 678 N N . GLN A 1 83 ? -6.198 -10.372 22.360 1.00 94.94 83 GLN A N 1
ATOM 679 C CA . GLN A 1 83 ? -6.171 -11.359 23.442 1.00 94.94 83 GLN A CA 1
ATOM 680 C C . GLN A 1 83 ? -5.766 -12.758 22.943 1.00 94.94 83 GLN A C 1
ATOM 682 O O . GLN A 1 83 ? -5.863 -13.714 23.708 1.00 94.94 83 GLN A O 1
ATOM 687 N N . GLU A 1 84 ? -5.337 -12.884 21.680 1.00 93.62 84 GLU A N 1
ATOM 688 C CA . GLU A 1 84 ? -4.835 -14.127 21.076 1.00 93.62 84 GLU A CA 1
ATOM 689 C C . GLU A 1 84 ? -5.840 -15.291 21.166 1.00 93.62 84 GLU A C 1
ATOM 691 O O . GLU A 1 84 ? -5.480 -16.446 21.411 1.00 93.62 84 GLU A O 1
ATOM 696 N N . LYS A 1 85 ? -7.136 -14.999 20.980 1.00 94.56 85 LYS A N 1
ATOM 697 C CA . LYS A 1 85 ? -8.167 -16.044 20.959 1.00 94.56 85 LYS A CA 1
ATOM 698 C C . LYS A 1 85 ? -7.953 -16.966 19.744 1.00 94.56 85 LYS A C 1
ATOM 700 O O . LYS A 1 85 ? -7.698 -16.468 18.649 1.00 94.56 85 LYS A O 1
ATOM 705 N N . PRO A 1 86 ? -8.094 -18.298 19.896 1.00 94.56 86 PRO A N 1
ATOM 706 C CA . PRO A 1 86 ? -7.881 -19.235 18.794 1.00 94.56 86 PRO A CA 1
ATOM 707 C C . PRO A 1 86 ? -8.744 -18.917 17.564 1.00 94.56 86 PRO A C 1
ATOM 709 O O . PRO A 1 86 ? -9.949 -18.701 17.695 1.00 94.56 86 PRO A O 1
ATOM 712 N N . GLY A 1 87 ? -8.130 -18.923 16.376 1.00 92.38 87 GLY A N 1
ATOM 713 C CA . GLY A 1 87 ? -8.816 -18.672 15.101 1.00 92.38 87 GLY A CA 1
ATOM 714 C C . GLY A 1 87 ? -9.254 -17.219 14.889 1.00 92.38 87 GLY A C 1
ATOM 715 O O . GLY A 1 87 ? -10.215 -16.981 14.163 1.00 92.38 87 GLY A O 1
ATOM 716 N N . GLN A 1 88 ? -8.621 -16.265 15.575 1.00 93.62 88 GLN A N 1
ATOM 717 C CA . GLN A 1 88 ? -8.859 -14.831 15.413 1.00 93.62 88 GLN A CA 1
ATOM 718 C C . GLN A 1 88 ? -7.529 -14.143 15.112 1.00 93.62 88 GLN A C 1
ATOM 720 O O . GLN A 1 88 ? -6.781 -13.789 16.025 1.00 93.62 88 GLN A O 1
ATOM 725 N N . GLU A 1 89 ? -7.223 -13.955 13.832 1.00 95.31 89 GLU A N 1
ATOM 726 C CA . GLU A 1 89 ? -5.985 -13.311 13.404 1.00 95.31 89 GLU A CA 1
ATOM 727 C C . GLU A 1 89 ? -6.271 -11.996 12.685 1.00 95.31 89 GLU A C 1
ATOM 729 O O . GLU A 1 89 ? -7.223 -11.865 11.921 1.00 95.31 89 GLU A O 1
ATOM 734 N N . PHE A 1 90 ? -5.403 -11.000 12.880 1.00 96.69 90 PHE A N 1
ATOM 735 C CA . PHE A 1 90 ? -5.519 -9.744 12.137 1.00 96.69 90 PHE A CA 1
ATOM 736 C C . PHE A 1 90 ? -5.373 -9.962 10.625 1.00 96.69 90 PHE A C 1
ATOM 738 O O . PHE A 1 90 ? -6.001 -9.268 9.828 1.00 96.69 90 PHE A O 1
ATOM 745 N N . ALA A 1 91 ? -4.570 -10.952 10.225 1.00 97.12 91 ALA A N 1
ATOM 746 C CA . ALA A 1 91 ? -4.354 -11.300 8.828 1.00 97.12 91 ALA A CA 1
ATOM 747 C C . ALA A 1 91 ? -5.643 -11.741 8.106 1.00 97.12 91 ALA A C 1
ATOM 749 O O . ALA A 1 91 ? -5.702 -11.635 6.877 1.00 97.12 91 ALA A O 1
ATOM 750 N N . ASP A 1 92 ? -6.665 -12.186 8.850 1.00 95.56 92 ASP A N 1
ATOM 751 C CA . ASP A 1 92 ? -7.976 -12.579 8.325 1.00 95.56 92 ASP A CA 1
ATOM 752 C C . ASP A 1 92 ? -8.873 -11.392 7.961 1.00 95.56 92 ASP A C 1
ATOM 754 O O . ASP A 1 92 ? -9.836 -11.582 7.225 1.00 95.56 92 ASP A O 1
ATOM 758 N N . ARG A 1 93 ? -8.558 -10.178 8.430 1.00 95.25 93 ARG A N 1
ATOM 759 C CA . ARG A 1 93 ? -9.325 -8.971 8.096 1.00 95.25 93 ARG A CA 1
ATOM 760 C C . ARG A 1 93 ? -9.119 -8.568 6.641 1.00 95.25 93 ARG A C 1
ATOM 762 O O . ARG A 1 93 ? -8.020 -8.726 6.096 1.00 95.25 93 ARG A O 1
ATOM 769 N N . ASP A 1 94 ? -10.135 -7.955 6.040 1.00 94.44 94 ASP A N 1
ATOM 770 C CA . ASP A 1 94 ? -10.117 -7.577 4.621 1.00 94.44 94 ASP A CA 1
ATOM 771 C C . ASP A 1 94 ? -9.036 -6.532 4.319 1.00 94.44 94 ASP A C 1
ATOM 773 O O . ASP A 1 94 ? -8.304 -6.633 3.327 1.00 94.44 94 ASP A O 1
ATOM 777 N N . HIS A 1 95 ? -8.885 -5.560 5.221 1.00 96.06 95 HIS A N 1
ATOM 778 C CA . HIS A 1 95 ? -8.120 -4.340 4.992 1.00 96.06 95 HIS A CA 1
ATOM 779 C C . HIS A 1 95 ? -6.957 -4.131 5.968 1.00 96.06 95 HIS A C 1
ATOM 781 O O . HIS A 1 95 ? -6.978 -4.602 7.103 1.00 96.06 95 HIS A O 1
ATOM 787 N N . MET A 1 96 ? -5.967 -3.342 5.535 1.00 97.44 96 MET A N 1
ATOM 788 C CA . MET A 1 96 ? -4.799 -2.943 6.324 1.00 97.44 96 MET A CA 1
ATOM 789 C C . MET A 1 96 ? -4.884 -1.466 6.761 1.00 97.44 96 MET A C 1
ATOM 791 O O . MET A 1 96 ? -4.213 -0.600 6.186 1.00 97.44 96 MET A O 1
ATOM 795 N N . PRO A 1 97 ? -5.686 -1.114 7.786 1.00 97.31 97 PRO A N 1
ATOM 796 C CA . PRO A 1 97 ? -5.895 0.279 8.190 1.00 97.31 97 PRO A CA 1
ATOM 797 C C . PRO A 1 97 ? -4.623 0.968 8.701 1.00 97.31 97 PRO A C 1
ATOM 799 O O . PRO A 1 97 ? -4.502 2.190 8.606 1.00 97.31 97 PRO A O 1
ATOM 802 N N . TYR A 1 98 ? -3.640 0.226 9.218 1.00 97.44 98 TYR A N 1
ATOM 803 C CA . TYR A 1 98 ? -2.462 0.832 9.849 1.00 97.44 98 TYR A CA 1
ATOM 804 C C . TYR A 1 98 ? -1.597 1.668 8.895 1.00 97.44 98 TYR A C 1
ATOM 806 O O . TYR A 1 98 ? -0.944 2.611 9.351 1.00 97.44 98 TYR A O 1
ATOM 814 N N . TYR A 1 99 ? -1.696 1.440 7.580 1.00 97.44 99 TYR A N 1
ATOM 815 C CA . TYR A 1 99 ? -1.089 2.308 6.565 1.00 97.44 99 TYR A CA 1
ATOM 816 C C . TYR A 1 99 ? -1.549 3.770 6.672 1.00 97.44 99 TYR A C 1
ATOM 818 O O . TYR A 1 99 ? -0.752 4.686 6.470 1.00 97.44 99 TYR A O 1
ATOM 826 N N . TRP A 1 100 ? -2.809 4.013 7.044 1.00 97.44 100 TRP A N 1
ATOM 827 C CA . TRP A 1 100 ? -3.367 5.363 7.205 1.00 97.44 100 TRP A CA 1
ATOM 828 C C . TRP A 1 100 ? -3.283 5.900 8.636 1.00 97.44 100 TRP A C 1
ATOM 830 O O . TRP A 1 100 ? -3.399 7.110 8.840 1.00 97.44 100 TRP A O 1
ATOM 840 N N . ALA A 1 101 ? -3.091 5.019 9.620 1.00 96.00 101 ALA A N 1
ATOM 841 C CA . ALA A 1 101 ? -3.052 5.373 11.039 1.00 96.00 101 ALA A CA 1
ATOM 842 C C . ALA A 1 101 ? -1.677 5.861 11.525 1.00 96.00 101 ALA A C 1
ATOM 844 O O . ALA A 1 101 ? -1.572 6.508 12.572 1.00 96.00 101 ALA A O 1
ATOM 845 N N . ARG A 1 102 ? -0.618 5.539 10.778 1.00 94.19 102 ARG A N 1
ATOM 846 C CA . ARG A 1 102 ? 0.768 5.837 11.140 1.00 94.19 102 ARG A CA 1
ATOM 847 C C . ARG A 1 102 ? 1.047 7.328 11.350 1.00 94.19 102 ARG A C 1
ATOM 849 O O . ARG A 1 102 ? 0.458 8.220 10.735 1.00 94.19 102 ARG A O 1
ATOM 856 N N . ARG A 1 103 ? 1.987 7.617 12.247 1.00 91.62 103 ARG A N 1
ATOM 857 C CA . ARG A 1 103 ? 2.252 8.966 12.770 1.00 91.62 103 ARG A CA 1
ATOM 858 C C . ARG A 1 103 ? 2.807 9.942 11.741 1.00 91.62 103 ARG A C 1
ATOM 860 O O . ARG A 1 103 ? 2.609 11.144 11.923 1.00 91.62 103 ARG A O 1
ATOM 867 N N . ASN A 1 104 ? 3.479 9.455 10.707 1.00 91.06 104 ASN A N 1
ATOM 868 C CA . ASN A 1 104 ? 3.972 10.259 9.597 1.00 91.06 104 ASN A CA 1
ATOM 869 C C . ASN A 1 104 ? 2.904 10.506 8.512 1.00 91.06 104 ASN A C 1
ATOM 871 O O . ASN A 1 104 ? 3.237 11.127 7.520 1.00 91.06 104 ASN A O 1
ATOM 875 N N . PHE A 1 105 ? 1.644 10.070 8.692 1.00 93.81 105 PHE A N 1
ATOM 876 C CA . PHE A 1 105 ? 0.498 10.276 7.778 1.00 93.81 105 PHE A CA 1
ATOM 877 C C . PHE A 1 105 ? -0.593 11.187 8.381 1.00 93.81 105 PHE A C 1
ATOM 879 O O . PHE A 1 105 ? -1.797 11.046 8.124 1.00 93.81 105 PHE A O 1
ATOM 886 N N . ARG A 1 106 ? -0.182 12.129 9.237 1.00 84.56 106 ARG A N 1
ATOM 887 C CA . ARG A 1 106 ? -1.100 12.953 10.042 1.00 84.56 106 ARG A CA 1
ATOM 888 C C . ARG A 1 106 ? -1.906 13.936 9.217 1.00 84.56 106 ARG A C 1
ATOM 890 O O . ARG A 1 106 ? -3.025 14.269 9.608 1.00 84.56 106 ARG A O 1
ATOM 897 N N . ASN A 1 107 ? -1.330 14.447 8.137 1.00 91.19 107 ASN A N 1
ATOM 898 C CA . ASN A 1 107 ? -1.981 15.436 7.296 1.00 91.19 107 ASN A CA 1
ATOM 899 C C . ASN A 1 107 ? -2.116 14.933 5.844 1.00 91.19 107 ASN A C 1
ATOM 901 O O . ASN A 1 107 ? -1.435 13.986 5.450 1.00 91.19 107 ASN A O 1
ATOM 905 N N . PRO A 1 108 ? -3.011 15.534 5.038 1.00 94.31 108 PRO A N 1
ATOM 906 C CA . PRO A 1 108 ? -3.222 15.087 3.664 1.00 94.31 108 PRO A CA 1
ATOM 907 C C . PRO A 1 108 ? -1.991 15.213 2.756 1.00 94.31 108 PRO A C 1
ATOM 909 O O . PRO A 1 108 ? -1.872 14.421 1.829 1.00 94.31 108 PRO A O 1
ATOM 912 N N . ASP A 1 109 ? -1.076 16.153 3.010 1.00 95.44 109 ASP A N 1
ATOM 913 C CA . ASP A 1 109 ? 0.141 16.301 2.200 1.00 95.44 109 ASP A CA 1
ATOM 914 C C . ASP A 1 109 ? 1.073 15.105 2.419 1.00 95.44 109 ASP A C 1
ATOM 916 O O . ASP A 1 109 ? 1.569 14.537 1.450 1.00 95.44 109 ASP A O 1
ATOM 920 N N . ASP A 1 110 ? 1.245 14.660 3.669 1.00 95.56 110 ASP A N 1
ATOM 921 C CA . ASP A 1 110 ? 2.040 13.464 3.979 1.00 95.56 110 ASP A CA 1
ATOM 922 C C . ASP A 1 110 ? 1.519 12.234 3.214 1.00 95.56 110 ASP A C 1
ATOM 924 O O . ASP A 1 110 ? 2.283 11.418 2.697 1.00 95.56 110 ASP A O 1
ATOM 928 N N . ARG A 1 111 ? 0.190 12.127 3.107 1.00 96.62 111 ARG A N 1
ATOM 929 C CA . ARG A 1 111 ? -0.491 11.039 2.399 1.00 96.62 111 ARG A CA 1
ATOM 930 C C . ARG A 1 111 ? -0.295 11.117 0.895 1.00 96.62 111 ARG A C 1
ATOM 932 O O . ARG A 1 111 ? -0.093 10.075 0.283 1.00 96.62 111 ARG A O 1
ATOM 939 N N . VAL A 1 112 ? -0.297 12.320 0.316 1.00 97.06 112 VAL A N 1
ATOM 940 C CA . VAL A 1 112 ? 0.076 12.520 -1.093 1.00 97.06 112 VAL A CA 1
ATOM 941 C C . VAL A 1 112 ? 1.484 11.993 -1.335 1.00 97.06 112 VAL A C 1
ATOM 943 O O . VAL A 1 112 ? 1.685 11.199 -2.250 1.00 97.06 112 VAL A O 1
ATOM 946 N N . LEU A 1 113 ? 2.446 12.400 -0.502 1.00 96.00 113 LEU A N 1
ATOM 947 C CA . LEU A 1 113 ? 3.846 12.005 -0.653 1.00 96.00 113 LEU A CA 1
ATOM 948 C C . LEU A 1 113 ? 4.023 10.495 -0.531 1.00 96.00 113 LEU A C 1
ATOM 950 O O . LEU A 1 113 ? 4.650 9.871 -1.386 1.00 96.00 113 LEU A O 1
ATOM 954 N N . GLY A 1 114 ? 3.447 9.899 0.510 1.00 96.12 114 GLY A N 1
ATOM 955 C CA . GLY A 1 114 ? 3.579 8.471 0.727 1.00 96.12 114 GLY A CA 1
ATOM 956 C C . GLY A 1 114 ? 2.813 7.640 -0.303 1.00 96.12 114 GLY A C 1
ATOM 957 O O . GLY A 1 114 ? 3.343 6.619 -0.725 1.00 96.12 114 GLY A O 1
ATOM 958 N N . PHE A 1 115 ? 1.643 8.079 -0.783 1.00 97.50 115 PHE A N 1
ATOM 959 C CA . PHE A 1 115 ? 0.936 7.422 -1.890 1.00 97.50 115 PHE A CA 1
ATOM 960 C C . PHE A 1 115 ? 1.764 7.464 -3.180 1.00 97.50 115 PHE A C 1
ATOM 962 O O . PHE A 1 115 ? 1.976 6.433 -3.817 1.00 97.50 115 PHE A O 1
ATOM 969 N N . ALA A 1 116 ? 2.266 8.649 -3.537 1.00 96.69 116 ALA A N 1
ATOM 970 C CA . ALA A 1 116 ? 3.075 8.874 -4.728 1.00 96.69 116 ALA A CA 1
ATOM 971 C C . ALA A 1 116 ? 4.343 8.006 -4.725 1.00 96.69 116 ALA A C 1
ATOM 973 O O . ALA A 1 116 ? 4.631 7.314 -5.701 1.00 96.69 116 ALA A O 1
ATOM 974 N N . TYR A 1 117 ? 5.044 7.949 -3.593 1.00 95.88 117 TYR A N 1
ATOM 975 C CA . TYR A 1 117 ? 6.193 7.066 -3.438 1.00 95.88 117 TYR A CA 1
ATOM 976 C C . TYR A 1 117 ? 5.784 5.585 -3.476 1.00 95.88 117 TYR A C 1
ATOM 978 O O . TYR A 1 117 ? 6.297 4.825 -4.295 1.00 95.88 117 TYR A O 1
ATOM 986 N N . THR A 1 118 ? 4.834 5.168 -2.630 1.00 96.31 118 THR A N 1
ATOM 987 C CA . THR A 1 118 ? 4.473 3.750 -2.432 1.00 96.31 118 THR A CA 1
ATOM 988 C C . THR A 1 118 ? 3.906 3.123 -3.699 1.00 96.31 118 THR A C 1
ATOM 990 O O . THR A 1 118 ? 4.311 2.024 -4.058 1.00 96.31 118 THR A O 1
ATOM 993 N N . PHE A 1 119 ? 2.984 3.795 -4.388 1.00 97.62 119 PHE A N 1
ATOM 994 C CA . PHE A 1 119 ? 2.206 3.173 -5.464 1.00 97.62 119 PHE A CA 1
ATOM 995 C C . PHE A 1 119 ? 2.590 3.666 -6.856 1.00 97.62 119 PHE A C 1
ATOM 997 O O . PHE A 1 119 ? 2.392 2.939 -7.819 1.00 97.62 119 PHE A O 1
ATOM 1004 N N . LEU A 1 120 ? 3.165 4.864 -6.987 1.00 97.06 120 LEU A N 1
ATOM 1005 C CA . LEU A 1 120 ? 3.541 5.411 -8.297 1.00 97.06 120 LEU A CA 1
ATOM 1006 C C . LEU A 1 120 ? 5.055 5.392 -8.542 1.00 97.06 120 LEU A C 1
ATOM 1008 O O . LEU A 1 120 ? 5.489 5.589 -9.673 1.00 97.06 120 LEU A O 1
ATOM 1012 N N . GLY A 1 121 ? 5.868 5.174 -7.502 1.00 95.50 121 GLY A N 1
ATOM 1013 C CA . GLY A 1 121 ? 7.327 5.244 -7.612 1.00 95.50 121 GLY A CA 1
ATOM 1014 C C . GLY A 1 121 ? 7.840 6.643 -7.968 1.00 95.50 121 GLY A C 1
ATOM 1015 O O . GLY A 1 121 ? 8.942 6.763 -8.496 1.00 95.50 121 GLY A O 1
ATOM 1016 N N . ILE A 1 122 ? 7.048 7.689 -7.703 1.00 94.06 122 ILE A N 1
ATOM 1017 C CA . ILE A 1 122 ? 7.390 9.082 -8.020 1.00 94.06 122 ILE A CA 1
ATOM 1018 C C . ILE A 1 122 ? 7.752 9.855 -6.748 1.00 94.06 122 ILE A C 1
ATOM 1020 O O . ILE A 1 122 ? 7.183 9.646 -5.673 1.00 94.06 122 ILE A O 1
ATOM 1024 N N . ARG A 1 123 ? 8.662 10.820 -6.883 1.00 92.50 123 ARG A N 1
ATOM 1025 C CA . ARG A 1 123 ? 9.133 11.681 -5.789 1.00 92.50 123 ARG A CA 1
ATOM 1026 C C . ARG A 1 123 ? 8.591 13.099 -5.942 1.00 92.50 123 ARG A C 1
ATOM 1028 O O . ARG A 1 123 ? 9.262 13.996 -6.438 1.00 92.50 123 ARG A O 1
ATOM 1035 N N . ILE A 1 124 ? 7.347 13.312 -5.517 1.00 93.69 124 ILE A N 1
ATOM 1036 C CA . ILE A 1 124 ? 6.619 14.568 -5.769 1.00 93.69 124 ILE A CA 1
ATOM 1037 C C . ILE A 1 124 ? 6.867 15.673 -4.715 1.00 93.69 124 ILE A C 1
ATOM 1039 O O . ILE A 1 124 ? 6.274 16.746 -4.791 1.00 93.69 124 ILE A O 1
ATOM 1043 N N . GLN A 1 125 ? 7.762 15.476 -3.740 1.00 93.38 125 GLN A N 1
ATOM 1044 C CA . GLN A 1 125 ? 7.939 16.393 -2.600 1.00 93.38 125 GLN A CA 1
ATOM 1045 C C . GLN A 1 125 ? 8.280 17.838 -2.977 1.00 93.38 125 GLN A C 1
ATOM 1047 O O . GLN A 1 125 ? 7.782 18.768 -2.346 1.00 93.38 125 GLN A O 1
ATOM 1052 N N . CYS A 1 126 ? 9.071 18.060 -4.032 1.00 92.62 126 CYS A N 1
ATOM 1053 C CA . CYS A 1 126 ? 9.396 19.422 -4.465 1.00 92.62 126 CYS A CA 1
ATOM 1054 C C . CYS A 1 126 ? 8.145 20.189 -4.927 1.00 92.62 126 CYS A C 1
ATOM 1056 O O . CYS A 1 126 ? 8.060 21.399 -4.703 1.00 92.62 126 CYS A O 1
ATOM 1058 N N . ALA A 1 127 ? 7.155 19.474 -5.488 1.00 93.69 127 ALA A N 1
ATOM 1059 C CA . ALA A 1 127 ? 5.886 20.035 -5.942 1.00 93.69 127 ALA A CA 1
ATOM 1060 C C . ALA A 1 127 ? 5.074 20.669 -4.801 1.00 93.69 127 ALA A C 1
ATOM 1062 O O . ALA A 1 127 ? 4.242 21.530 -5.050 1.00 93.69 127 ALA A O 1
ATOM 1063 N N . GLN A 1 128 ? 5.330 20.326 -3.534 1.00 92.25 128 GLN A N 1
ATOM 1064 C CA . GLN A 1 128 ? 4.618 20.927 -2.403 1.00 92.25 128 GLN A CA 1
ATOM 1065 C C . GLN A 1 128 ? 4.819 22.455 -2.338 1.00 92.25 128 GLN A C 1
ATOM 1067 O O . GLN A 1 128 ? 3.889 23.217 -2.052 1.00 92.25 128 GLN A O 1
ATOM 1072 N N . CYS A 1 129 ? 6.032 22.920 -2.645 1.00 91.56 129 CYS A N 1
ATOM 1073 C CA . CYS A 1 129 ? 6.430 24.318 -2.471 1.00 91.56 129 CYS A CA 1
ATOM 1074 C C . CYS A 1 129 ? 6.651 25.057 -3.798 1.00 91.56 129 CYS A C 1
ATOM 1076 O O . CYS A 1 129 ? 6.377 26.254 -3.872 1.00 91.56 129 CYS A O 1
ATOM 1078 N N . HIS A 1 130 ? 7.128 24.372 -4.839 1.00 92.31 130 HIS A N 1
ATOM 1079 C CA . HIS A 1 130 ? 7.433 24.961 -6.146 1.00 92.31 130 HIS A CA 1
ATOM 1080 C C . HIS A 1 130 ? 7.247 23.932 -7.266 1.00 92.31 130 HIS A C 1
ATOM 1082 O O . HIS A 1 130 ? 6.988 22.773 -6.998 1.00 92.31 130 HIS A O 1
ATOM 1088 N N . LYS A 1 131 ? 7.375 24.318 -8.540 1.00 92.50 131 LYS A N 1
ATOM 1089 C CA . LYS A 1 131 ? 7.372 23.333 -9.637 1.00 92.50 131 LYS A CA 1
ATOM 1090 C C . LYS A 1 131 ? 8.557 22.371 -9.491 1.00 92.50 131 LYS A C 1
ATOM 1092 O O . LYS A 1 131 ? 9.671 22.830 -9.233 1.00 92.50 131 LYS A O 1
ATOM 1097 N N . HIS A 1 132 ? 8.331 21.072 -9.676 1.00 89.44 132 HIS A N 1
ATOM 1098 C CA . HIS A 1 132 ? 9.401 20.081 -9.618 1.00 89.44 132 HIS A CA 1
ATOM 1099 C C . HIS A 1 132 ? 10.496 20.406 -10.662 1.00 89.44 132 HIS A C 1
ATOM 1101 O O . HIS A 1 132 ? 10.168 20.688 -11.814 1.00 89.44 132 HIS A O 1
ATOM 1107 N N . PRO A 1 133 ? 11.791 20.411 -10.292 1.00 86.69 133 PRO A N 1
ATOM 1108 C CA . PRO A 1 133 ? 12.861 20.872 -11.184 1.00 86.69 133 PRO A CA 1
ATOM 1109 C C . PRO A 1 133 ? 13.126 19.930 -12.367 1.00 86.69 133 PRO A C 1
ATOM 1111 O O . PRO A 1 133 ? 13.534 20.386 -13.430 1.00 86.69 133 PRO A O 1
ATOM 1114 N N . PHE A 1 134 ? 12.881 18.632 -12.181 1.00 85.25 134 PHE A N 1
ATOM 1115 C CA . PHE A 1 134 ? 13.207 17.576 -13.150 1.00 85.25 134 PHE A CA 1
ATOM 1116 C C . PHE A 1 134 ? 11.986 16.765 -13.598 1.00 85.25 134 PHE A C 1
ATOM 1118 O O . PHE A 1 134 ? 12.125 15.704 -14.192 1.00 85.25 134 PHE A O 1
ATOM 1125 N N . ASP A 1 135 ? 10.783 17.237 -13.270 1.00 87.69 135 ASP A N 1
ATOM 1126 C CA . ASP A 1 135 ? 9.546 16.519 -13.572 1.00 87.69 135 ASP A CA 1
ATOM 1127 C C . ASP A 1 135 ? 8.432 17.507 -13.935 1.00 87.69 135 ASP A C 1
ATOM 1129 O O . ASP A 1 135 ? 8.554 18.720 -13.735 1.00 87.69 135 ASP A O 1
ATOM 1133 N N . GLN A 1 136 ? 7.341 16.997 -14.491 1.00 90.62 136 GLN A N 1
ATOM 1134 C CA . GLN A 1 136 ? 6.215 17.802 -14.958 1.00 90.62 136 GLN A CA 1
ATOM 1135 C C . GLN A 1 136 ? 5.365 18.387 -13.824 1.00 90.62 136 GLN A C 1
ATOM 1137 O O . GLN A 1 136 ? 4.658 19.371 -14.044 1.00 90.62 136 GLN A O 1
ATOM 1142 N N . TRP A 1 137 ? 5.456 17.825 -12.617 1.00 94.75 137 TRP A N 1
ATOM 1143 C CA . TRP A 1 137 ? 4.563 18.146 -11.508 1.00 94.75 137 TRP A CA 1
ATOM 1144 C C . TRP A 1 137 ? 4.686 19.590 -11.029 1.00 94.75 137 TRP A C 1
ATOM 1146 O O . TRP A 1 137 ? 5.754 20.068 -10.624 1.00 94.75 137 TRP A O 1
ATOM 1156 N N . THR A 1 138 ? 3.556 20.288 -11.037 1.00 95.19 138 THR A N 1
ATOM 1157 C CA . THR A 1 138 ? 3.437 21.649 -10.522 1.00 95.19 138 THR A CA 1
ATOM 1158 C C . THR A 1 138 ? 2.909 21.659 -9.091 1.00 95.19 138 THR A C 1
ATOM 1160 O O . THR A 1 138 ? 2.330 20.688 -8.602 1.00 95.19 138 THR A O 1
ATOM 1163 N N . GLN A 1 139 ? 3.037 22.809 -8.424 1.00 94.69 139 GLN A N 1
ATOM 1164 C CA . GLN A 1 139 ? 2.400 23.000 -7.122 1.00 94.69 139 GLN A CA 1
ATOM 1165 C C . GLN A 1 139 ? 0.874 22.883 -7.183 1.00 94.69 139 GLN A C 1
ATOM 1167 O O . GLN A 1 139 ? 0.245 22.514 -6.192 1.00 94.69 139 GLN A O 1
ATOM 1172 N N . ASN A 1 140 ? 0.272 23.193 -8.330 1.00 94.25 140 ASN A N 1
ATOM 1173 C CA . ASN A 1 140 ? -1.165 23.057 -8.494 1.00 94.25 140 ASN A CA 1
ATOM 1174 C C . ASN A 1 140 ? -1.575 21.582 -8.560 1.00 94.25 140 ASN A C 1
ATOM 1176 O O . ASN A 1 140 ? -2.465 21.188 -7.816 1.00 94.25 140 ASN A O 1
ATOM 1180 N N . ASP A 1 141 ? -0.848 20.760 -9.327 1.00 95.12 141 ASP A N 1
ATOM 1181 C CA . ASP A 1 141 ? -1.110 19.314 -9.407 1.00 95.12 141 ASP A CA 1
ATOM 1182 C C . ASP A 1 141 ? -1.030 18.660 -8.019 1.00 95.12 141 ASP A C 1
ATOM 1184 O O . ASP A 1 141 ? -1.907 17.887 -7.642 1.00 95.12 141 ASP A O 1
ATOM 1188 N N . PHE A 1 142 ? -0.034 19.037 -7.205 1.00 95.94 142 PHE A N 1
ATOM 1189 C CA . PHE A 1 142 ? 0.074 18.560 -5.822 1.00 95.94 142 PHE A CA 1
ATOM 1190 C C . PHE A 1 142 ? -1.153 18.944 -4.975 1.00 95.94 142 PHE A C 1
ATOM 1192 O O . PHE A 1 142 ? -1.709 18.114 -4.253 1.00 95.94 142 PHE A O 1
ATOM 1199 N N . LYS A 1 143 ? -1.582 20.212 -5.049 1.00 93.81 143 LYS A N 1
ATOM 1200 C CA . LYS A 1 143 ? -2.718 20.731 -4.269 1.00 93.81 143 LYS A CA 1
ATOM 1201 C C . LYS A 1 143 ? -4.047 20.106 -4.686 1.00 93.81 143 LYS A C 1
ATOM 1203 O O . LYS A 1 143 ? -4.872 19.849 -3.815 1.00 93.81 143 LYS A O 1
ATOM 1208 N N . GLU A 1 144 ? -4.255 19.871 -5.975 1.00 95.12 144 GLU A N 1
ATOM 1209 C CA . GLU A 1 144 ? -5.476 19.249 -6.496 1.00 95.12 144 GLU A CA 1
ATOM 1210 C C . GLU A 1 144 ? -5.519 17.757 -6.153 1.00 95.12 144 GLU A C 1
ATOM 1212 O O . GLU A 1 144 ? -6.540 17.265 -5.671 1.00 95.12 144 GLU A O 1
ATOM 1217 N N . PHE A 1 145 ? -4.394 17.048 -6.286 1.00 97.00 145 PHE A N 1
ATOM 1218 C CA . PHE A 1 145 ? -4.294 15.632 -5.928 1.00 97.00 145 PHE A CA 1
ATOM 1219 C C . PHE A 1 145 ? -4.477 15.384 -4.420 1.00 97.00 145 PHE A C 1
ATOM 1221 O O . PHE A 1 145 ? -5.043 14.375 -4.000 1.00 97.00 145 PHE A O 1
ATOM 1228 N N . ARG A 1 146 ? -4.089 16.344 -3.569 1.00 96.00 146 ARG A N 1
ATOM 1229 C CA . ARG A 1 146 ? -4.339 16.304 -2.116 1.00 96.00 146 ARG A CA 1
ATOM 1230 C C . ARG A 1 146 ? -5.812 16.073 -1.762 1.00 96.00 146 ARG A C 1
ATOM 1232 O O . ARG A 1 146 ? -6.089 15.489 -0.709 1.00 96.00 146 ARG A O 1
ATOM 1239 N N . GLY A 1 147 ? -6.752 16.514 -2.604 1.00 94.94 147 GLY A N 1
ATOM 1240 C CA . GLY A 1 147 ? -8.192 16.421 -2.352 1.00 94.94 147 GLY A CA 1
ATOM 1241 C C . GLY A 1 147 ? -8.656 15.012 -1.964 1.00 94.94 147 GLY A C 1
ATOM 1242 O O . GLY A 1 147 ? -9.403 14.875 -0.986 1.00 94.94 147 GLY A O 1
ATOM 1243 N N . PHE A 1 148 ? -8.111 13.978 -2.619 1.00 96.69 148 PHE A N 1
ATOM 1244 C CA . PHE A 1 148 ? -8.439 12.565 -2.382 1.00 96.69 148 PHE A CA 1
ATOM 1245 C C . PHE A 1 148 ? -8.171 12.090 -0.944 1.00 96.69 148 PHE A C 1
ATOM 1247 O O . PHE A 1 148 ? -8.827 11.171 -0.460 1.00 96.69 148 PHE A O 1
ATOM 1254 N N . PHE A 1 149 ? -7.254 12.735 -0.217 1.00 96.38 149 PHE A N 1
ATOM 1255 C CA . PHE A 1 149 ? -6.840 12.302 1.123 1.00 96.38 149 PHE A CA 1
ATOM 1256 C C . PHE A 1 149 ? -7.416 13.150 2.258 1.00 96.38 149 PHE A C 1
ATOM 1258 O O . PHE A 1 149 ? -7.199 12.835 3.430 1.00 96.38 149 PHE A O 1
ATOM 1265 N N . THR A 1 150 ? -8.149 14.225 1.947 1.00 94.19 150 THR A N 1
ATOM 1266 C CA . THR A 1 150 ? -8.668 15.168 2.959 1.00 94.19 150 THR A CA 1
ATOM 1267 C C . THR A 1 150 ? -9.710 14.556 3.896 1.00 94.19 150 THR A C 1
ATOM 1269 O O . THR A 1 150 ? -9.911 15.062 4.999 1.00 94.19 150 THR A O 1
ATOM 1272 N N . ARG A 1 151 ? -10.362 13.469 3.467 1.00 94.06 151 ARG A N 1
ATOM 1273 C CA . ARG A 1 151 ? -11.473 12.815 4.178 1.00 94.06 151 ARG A CA 1
ATOM 1274 C C . ARG A 1 151 ? -11.066 11.561 4.947 1.00 94.06 151 ARG A C 1
ATOM 1276 O O . ARG A 1 151 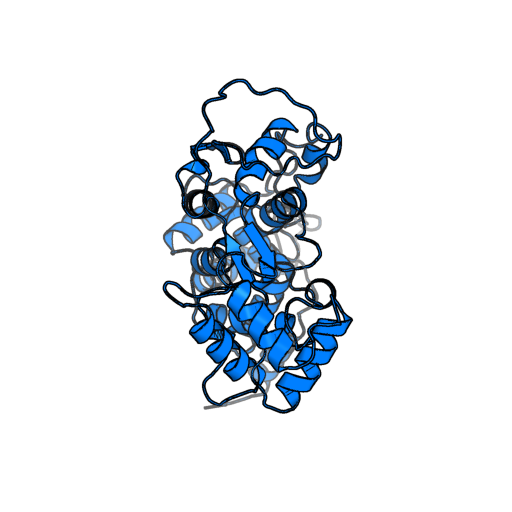? -11.873 11.043 5.710 1.00 94.06 151 ARG A O 1
ATOM 1283 N N . VAL A 1 152 ? -9.825 11.104 4.798 1.00 95.50 152 VAL A N 1
ATOM 1284 C CA . VAL A 1 152 ? -9.287 9.956 5.540 1.00 95.50 152 VAL A CA 1
ATOM 1285 C C . VAL A 1 152 ? -8.883 10.424 6.936 1.00 95.50 152 VAL A C 1
ATOM 1287 O O . VAL A 1 152 ? -8.198 11.435 7.091 1.00 95.50 152 VAL A O 1
ATOM 1290 N N . ASN A 1 153 ? -9.296 9.732 7.984 1.00 95.56 153 ASN A N 1
ATOM 1291 C CA . ASN A 1 153 ? -9.025 10.137 9.360 1.00 95.56 153 ASN A CA 1
ATOM 1292 C C . ASN A 1 153 ? -8.583 8.939 10.185 1.00 95.56 153 ASN A C 1
ATOM 1294 O O . ASN A 1 153 ? -8.980 7.821 9.890 1.00 95.56 153 ASN A O 1
ATOM 1298 N N . PHE A 1 154 ? -7.788 9.199 11.223 1.00 95.75 154 PHE A N 1
ATOM 1299 C CA . PHE A 1 154 ? -7.450 8.219 12.247 1.00 95.75 154 PHE A CA 1
ATOM 1300 C C . PHE A 1 154 ? -7.755 8.787 13.636 1.00 95.75 154 PHE A C 1
ATOM 1302 O O . PHE A 1 154 ? -7.357 9.914 13.946 1.00 95.75 154 PHE A O 1
ATOM 1309 N N . GLY A 1 155 ? -8.471 8.030 14.466 1.00 95.00 155 GLY A N 1
ATOM 1310 C CA . GLY A 1 155 ? -8.783 8.393 15.848 1.00 95.00 155 GLY A CA 1
ATOM 1311 C C . GLY A 1 155 ? -10.165 7.916 16.285 1.00 95.00 155 GLY A C 1
ATOM 1312 O O . GLY A 1 155 ? -10.696 6.949 15.754 1.00 95.00 155 GLY A O 1
ATOM 1313 N N . VAL A 1 156 ? -10.772 8.616 17.248 1.00 95.00 156 VAL A N 1
ATOM 1314 C CA . VAL A 1 156 ? -12.145 8.319 17.688 1.00 95.00 156 VAL A CA 1
ATOM 1315 C C . VAL A 1 156 ? -13.141 8.826 16.646 1.00 95.00 156 VAL A C 1
ATOM 1317 O O . VAL A 1 156 ? -13.352 10.044 16.518 1.00 95.00 156 VAL A O 1
ATOM 1320 N N . ASN A 1 157 ? -13.741 7.887 15.916 1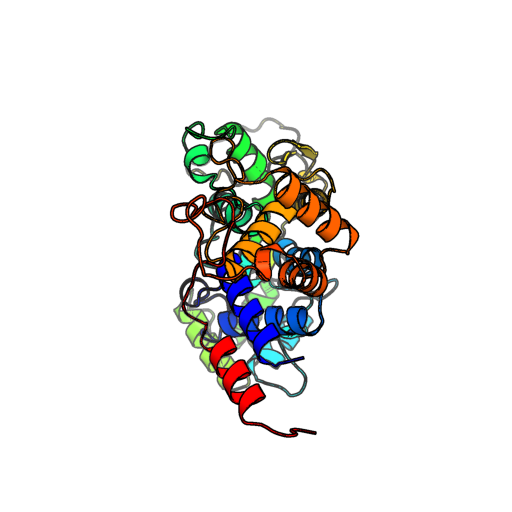.00 95.44 157 ASN A N 1
ATOM 1321 C CA . ASN A 1 157 ? -14.751 8.149 14.902 1.00 95.44 157 ASN A CA 1
ATOM 1322 C C . ASN A 1 157 ? -15.946 8.908 15.510 1.00 95.44 157 ASN A C 1
ATOM 1324 O O . ASN A 1 157 ? -16.443 8.527 16.571 1.00 95.44 157 ASN A O 1
ATOM 1328 N N . PRO A 1 158 ? -16.397 10.021 14.899 1.00 94.88 158 PRO A N 1
ATOM 1329 C CA . PRO A 1 158 ? -17.560 10.761 15.372 1.00 94.88 158 PRO A CA 1
ATOM 1330 C C . PRO A 1 158 ? -18.827 9.915 15.525 1.00 94.88 158 PRO A C 1
ATOM 1332 O O . PRO A 1 158 ? -19.618 10.218 16.416 1.00 94.88 158 PRO A O 1
ATOM 1335 N N . GLU A 1 159 ? -19.011 8.894 14.684 1.00 93.62 159 GLU A N 1
ATOM 1336 C CA . GLU A 1 159 ? -20.202 8.036 14.694 1.00 93.62 159 GLU A CA 1
ATOM 1337 C C . GLU A 1 159 ? -20.253 7.114 15.915 1.00 93.62 159 GLU A C 1
ATOM 1339 O O . GLU A 1 159 ? -21.333 6.920 16.455 1.00 93.62 159 GLU A O 1
ATOM 1344 N N . SER A 1 160 ? -19.103 6.627 16.395 1.00 96.00 160 SER A N 1
ATOM 1345 C CA . SER A 1 160 ? -18.998 5.751 17.576 1.00 96.00 160 SER A CA 1
ATOM 1346 C C . SER A 1 160 ? -18.421 6.441 18.812 1.00 96.00 160 SER A C 1
ATOM 1348 O O . SER A 1 160 ? -17.958 5.804 19.759 1.00 96.00 160 SER A O 1
ATOM 1350 N N . ARG A 1 161 ? -18.375 7.779 18.815 1.00 96.38 161 ARG A N 1
ATOM 1351 C CA . ARG A 1 161 ? -17.701 8.527 19.882 1.00 96.38 161 ARG A CA 1
ATOM 1352 C C . ARG A 1 161 ? -18.332 8.282 21.247 1.00 96.38 161 ARG A C 1
ATOM 1354 O O . ARG A 1 161 ? -17.608 8.269 22.236 1.00 96.38 161 ARG A O 1
ATOM 1361 N N . LYS A 1 162 ? -19.659 8.152 21.309 1.00 96.94 162 LYS A N 1
ATOM 1362 C CA . LYS A 1 162 ? -20.367 7.977 22.582 1.00 96.94 162 LYS A CA 1
ATOM 1363 C C . LYS A 1 162 ? -20.027 6.624 23.194 1.00 96.94 162 LYS A C 1
ATOM 1365 O O . LYS A 1 162 ? -19.685 6.566 24.367 1.00 96.94 162 LYS A O 1
ATOM 1370 N N . GLU A 1 163 ? -20.059 5.587 22.373 1.00 97.12 163 GLU A N 1
ATOM 1371 C CA . GLU A 1 163 ? -19.753 4.202 22.703 1.00 97.12 163 GLU A CA 1
ATOM 1372 C C . GLU A 1 163 ? -18.285 4.073 23.122 1.00 97.12 163 GLU A C 1
ATOM 1374 O O . GLU A 1 163 ? -17.994 3.585 24.210 1.00 97.12 163 GLU A O 1
ATOM 1379 N N . TYR A 1 164 ? -17.360 4.628 22.328 1.00 96.94 164 TYR A N 1
ATOM 1380 C CA . TYR A 1 164 ? -15.937 4.679 22.669 1.00 96.94 164 TYR A CA 1
ATOM 1381 C C . TYR A 1 164 ? -15.712 5.350 24.031 1.00 96.94 164 TYR A C 1
ATOM 1383 O O . TYR A 1 164 ? -14.977 4.833 24.869 1.00 96.94 164 TYR A O 1
ATOM 1391 N N . THR A 1 165 ? -16.319 6.521 24.266 1.00 96.25 165 THR A N 1
ATOM 1392 C CA . THR A 1 165 ? -16.152 7.254 25.530 1.00 96.25 165 THR A CA 1
ATOM 1393 C C . THR A 1 165 ? -16.758 6.499 26.711 1.00 96.25 165 THR A C 1
ATOM 1395 O O . THR A 1 165 ? -16.100 6.420 27.743 1.00 96.25 165 THR A O 1
ATOM 1398 N N . ALA A 1 166 ? -17.933 5.888 26.550 1.00 97.00 166 ALA A N 1
ATOM 1399 C CA . ALA A 1 166 ? -18.559 5.076 27.591 1.00 97.00 166 ALA A CA 1
ATOM 1400 C C . ALA A 1 166 ? -17.674 3.887 28.002 1.00 97.00 166 ALA A C 1
ATOM 1402 O O . ALA A 1 166 ? -17.470 3.668 29.193 1.00 97.00 166 ALA A O 1
ATOM 1403 N N . MET A 1 167 ? -17.062 3.184 27.040 1.00 97.06 167 MET A N 1
ATOM 1404 C CA . MET A 1 167 ? -16.120 2.099 27.346 1.00 97.06 167 MET A CA 1
ATOM 1405 C C . MET A 1 167 ? -14.877 2.600 28.096 1.00 97.06 167 MET A C 1
ATOM 1407 O O . MET A 1 167 ? -14.406 1.958 29.031 1.00 97.06 167 MET A O 1
ATOM 1411 N N . VAL A 1 168 ? -14.327 3.759 27.713 1.00 96.75 168 VAL A N 1
ATOM 1412 C CA . VAL A 1 168 ? -13.188 4.360 28.432 1.00 96.75 168 VAL A CA 1
ATOM 1413 C C . VAL A 1 168 ? -13.569 4.742 29.870 1.00 96.75 168 VAL A C 1
ATOM 1415 O O . VAL A 1 168 ? -12.760 4.551 30.781 1.00 96.75 168 VAL A O 1
ATOM 1418 N N . GLU A 1 169 ? -14.778 5.268 30.079 1.00 96.56 169 GLU A N 1
ATOM 1419 C CA . GLU A 1 169 ? -15.317 5.605 31.404 1.00 96.56 169 GLU A CA 1
ATOM 1420 C C . GLU A 1 169 ? -15.532 4.358 32.272 1.00 96.56 169 GLU A C 1
ATOM 1422 O O . GLU A 1 169 ? -15.117 4.351 33.430 1.00 96.56 169 GLU A O 1
ATOM 1427 N N . GLU A 1 170 ? -16.094 3.283 31.714 1.00 96.38 170 GLU A N 1
ATOM 1428 C CA . GLU A 1 170 ? -16.297 2.006 32.413 1.00 96.38 170 GLU A CA 1
ATOM 1429 C C . GLU A 1 170 ? -14.974 1.384 32.886 1.00 96.38 170 GLU A C 1
ATOM 1431 O O . GLU A 1 170 ? -14.883 0.827 33.983 1.00 96.38 170 GLU A O 1
ATOM 1436 N N . LEU A 1 171 ? -13.912 1.547 32.096 1.00 96.38 171 LEU A N 1
ATOM 1437 C CA . LEU A 1 171 ? -12.564 1.106 32.450 1.00 96.38 171 LEU A CA 1
ATOM 1438 C C . LEU A 1 171 ? -11.861 2.029 33.464 1.00 96.38 171 LEU A C 1
ATOM 1440 O O . LEU A 1 171 ? -10.749 1.717 33.890 1.00 96.38 171 LEU A O 1
ATOM 1444 N N . GLY A 1 172 ? -12.472 3.154 33.856 1.00 94.62 172 GLY A N 1
ATOM 1445 C CA . GLY A 1 172 ? -11.889 4.134 34.780 1.00 94.62 172 GLY A CA 1
ATOM 1446 C C . GLY A 1 172 ? -10.730 4.944 34.185 1.00 94.62 172 GLY A C 1
ATOM 1447 O O . GLY A 1 172 ? -9.903 5.481 34.926 1.00 94.62 172 GLY A O 1
ATOM 1448 N N . ALA A 1 173 ? -10.646 5.022 32.854 1.00 93.50 173 ALA A N 1
ATOM 1449 C CA . ALA A 1 173 ? -9.552 5.656 32.118 1.00 93.50 173 ALA A CA 1
ATOM 1450 C C . ALA A 1 173 ? -9.929 7.035 31.528 1.00 93.50 173 ALA A C 1
ATOM 1452 O O . ALA A 1 173 ? -9.175 7.614 30.743 1.00 93.50 173 ALA A O 1
ATOM 1453 N N . ASP A 1 174 ? -11.070 7.602 31.922 1.00 92.19 174 ASP A N 1
ATOM 1454 C CA . ASP A 1 174 ? -11.648 8.860 31.419 1.00 92.19 174 ASP A CA 1
ATOM 1455 C C . ASP A 1 174 ? -10.793 10.106 31.706 1.00 92.19 174 ASP A C 1
ATOM 1457 O O . ASP A 1 174 ? -10.833 11.103 30.975 1.00 92.19 174 ASP A O 1
ATOM 1461 N N . LYS A 1 175 ? -9.967 10.047 32.756 1.00 93.12 175 LYS A N 1
ATOM 1462 C CA . LYS A 1 175 ? -9.121 11.169 33.197 1.00 93.12 175 LYS A CA 1
ATOM 1463 C C . LYS A 1 175 ? -7.778 11.259 32.476 1.00 93.12 175 LYS A C 1
ATOM 1465 O O . LYS A 1 175 ? -7.107 12.288 32.582 1.00 93.12 175 LYS A O 1
ATOM 1470 N N . VAL A 1 176 ? -7.370 10.220 31.746 1.00 93.19 176 VAL A N 1
ATOM 1471 C CA . VAL A 1 176 ? -6.081 10.166 31.039 1.00 93.19 176 VAL A CA 1
ATOM 1472 C C . VAL A 1 176 ? -6.257 10.331 29.530 1.00 93.19 176 VAL A C 1
ATOM 1474 O O . VAL A 1 176 ? -7.312 10.067 28.964 1.00 93.19 176 VAL A O 1
ATOM 1477 N N . ARG A 1 177 ? -5.216 10.819 28.842 1.00 91.06 177 ARG A N 1
ATOM 1478 C CA . ARG A 1 177 ? -5.252 11.075 27.390 1.00 91.06 177 ARG A CA 1
ATOM 1479 C C . ARG A 1 177 ? -3.959 10.658 26.698 1.00 91.06 177 ARG A C 1
ATOM 1481 O O . ARG A 1 177 ? -2.906 10.528 27.325 1.00 91.06 177 ARG A O 1
ATOM 1488 N N . GLY A 1 178 ? -4.037 10.489 25.378 1.00 88.38 178 GLY A N 1
ATOM 1489 C CA . GLY A 1 178 ? -2.886 10.194 24.522 1.00 88.38 178 GLY A CA 1
ATOM 1490 C C . GLY A 1 178 ? -2.116 8.961 24.997 1.00 88.38 178 GLY A C 1
ATOM 1491 O O . GLY A 1 178 ? -2.708 7.925 25.280 1.00 88.38 178 GLY A O 1
ATOM 1492 N N . ASN A 1 179 ? -0.795 9.086 25.138 1.00 89.38 179 ASN A N 1
ATOM 1493 C CA . ASN A 1 179 ? 0.076 7.976 25.539 1.00 89.38 179 ASN A CA 1
ATOM 1494 C C . ASN A 1 179 ? -0.301 7.342 26.888 1.00 89.38 179 ASN A C 1
ATOM 1496 O O . ASN A 1 179 ? -0.047 6.156 27.076 1.00 89.38 179 ASN A O 1
ATOM 1500 N N . GLN A 1 180 ? -0.847 8.118 27.832 1.00 92.81 180 GLN A N 1
ATOM 1501 C CA . GLN A 1 180 ? -1.261 7.585 29.134 1.00 92.81 180 GLN A CA 1
ATOM 1502 C C . GLN A 1 180 ? -2.506 6.709 28.992 1.00 92.81 180 GLN A C 1
ATOM 1504 O O . GLN A 1 180 ? -2.517 5.607 29.523 1.00 92.81 180 GLN A O 1
ATOM 1509 N N . LEU A 1 181 ? -3.487 7.152 28.198 1.00 93.81 181 LEU A N 1
ATOM 1510 C CA . LEU A 1 181 ? -4.674 6.354 27.890 1.00 93.81 181 LEU A CA 1
ATOM 1511 C C . LEU A 1 181 ? -4.291 5.038 27.205 1.00 93.81 181 LEU A C 1
ATOM 1513 O O . LEU A 1 181 ? -4.718 3.982 27.642 1.00 93.81 181 LEU A O 1
ATOM 1517 N N . ILE A 1 182 ? -3.416 5.076 26.196 1.00 93.25 182 ILE A N 1
ATOM 1518 C CA . ILE A 1 182 ? -2.957 3.858 25.504 1.00 93.25 182 ILE A CA 1
ATOM 1519 C C . ILE A 1 182 ? -2.289 2.868 26.467 1.00 93.25 182 ILE A C 1
ATOM 1521 O O . ILE A 1 182 ? -2.494 1.664 26.347 1.00 93.25 182 ILE A O 1
ATOM 1525 N N . ARG A 1 183 ? -1.512 3.355 27.443 1.00 93.50 183 ARG A N 1
ATOM 1526 C CA . ARG A 1 183 ? -0.906 2.493 28.471 1.00 93.50 183 ARG A CA 1
ATOM 1527 C C . ARG A 1 183 ? -1.951 1.853 29.377 1.00 93.50 183 ARG A C 1
ATOM 1529 O O . ARG A 1 183 ? -1.808 0.674 29.675 1.00 93.50 183 ARG A O 1
ATOM 1536 N N . GLU A 1 184 ? -2.966 2.608 29.786 1.00 95.19 184 GLU A N 1
ATOM 1537 C CA . GLU A 1 184 ? -4.062 2.090 30.608 1.00 95.19 184 GLU A CA 1
ATO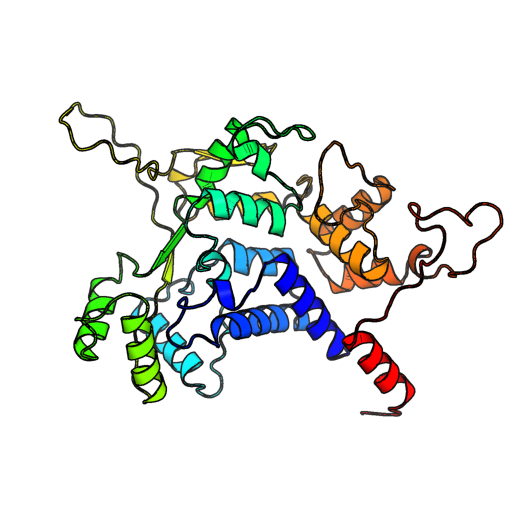M 1538 C C . GLU A 1 184 ? -4.838 1.009 29.846 1.00 95.19 184 GLU A C 1
ATOM 1540 O O . GLU A 1 184 ? -4.967 -0.114 30.321 1.00 95.19 184 GLU A O 1
ATOM 1545 N N . LEU A 1 185 ? -5.235 1.285 28.599 1.00 95.81 185 LEU A N 1
ATOM 1546 C CA . LEU A 1 185 ? -5.928 0.309 27.750 1.00 95.81 185 LEU A CA 1
ATOM 1547 C C . LEU A 1 185 ? -5.085 -0.958 27.513 1.00 95.81 185 LEU A C 1
ATOM 1549 O O . LEU A 1 185 ? -5.621 -2.061 27.527 1.00 95.81 185 LEU A O 1
ATOM 1553 N N . ASN A 1 186 ? -3.761 -0.832 27.372 1.00 95.38 186 ASN A N 1
ATOM 1554 C CA . ASN A 1 186 ? -2.857 -1.985 27.287 1.00 95.38 186 ASN A CA 1
ATOM 1555 C C . ASN A 1 186 ? -2.860 -2.841 28.571 1.00 95.38 186 ASN A C 1
ATOM 1557 O O . ASN A 1 186 ? -2.724 -4.060 28.517 1.00 95.38 186 ASN A O 1
ATOM 1561 N N . GLN A 1 187 ? -2.998 -2.228 29.747 1.00 95.38 187 GLN A N 1
ATOM 1562 C CA . GLN A 1 187 ? -3.111 -2.986 30.997 1.00 95.38 187 GLN A CA 1
ATOM 1563 C C . GLN A 1 187 ? -4.452 -3.719 31.073 1.00 95.38 187 GLN A C 1
ATOM 1565 O O . GLN A 1 187 ? -4.480 -4.897 31.425 1.00 95.38 187 GLN A O 1
ATOM 1570 N N . GLN A 1 188 ? -5.543 -3.054 30.686 1.00 96.31 188 GLN A N 1
ATOM 1571 C CA . GLN A 1 188 ? -6.883 -3.645 30.710 1.00 96.31 188 GLN A CA 1
ATOM 1572 C C . GLN A 1 188 ? -7.011 -4.816 29.721 1.00 96.31 188 GLN A C 1
ATOM 1574 O O . GLN A 1 188 ? -7.516 -5.873 30.099 1.00 96.31 188 GLN A O 1
ATOM 1579 N N . ILE A 1 189 ? -6.479 -4.682 28.500 1.00 95.00 189 ILE A N 1
ATOM 1580 C CA . ILE A 1 189 ? -6.532 -5.759 27.499 1.00 95.00 189 ILE A CA 1
ATOM 1581 C C . ILE A 1 189 ? -5.702 -6.980 27.921 1.00 95.00 189 ILE A C 1
ATOM 1583 O O . ILE A 1 189 ? -6.160 -8.110 27.782 1.00 95.00 189 ILE A O 1
ATOM 1587 N N . LYS A 1 190 ? -4.530 -6.767 28.540 1.00 93.19 190 LYS A N 1
ATOM 1588 C CA . LYS A 1 190 ? -3.705 -7.842 29.126 1.00 93.19 190 LYS A CA 1
ATOM 1589 C C . LYS A 1 190 ? -4.370 -8.520 30.321 1.00 93.19 190 LYS A C 1
ATOM 1591 O O . LYS A 1 190 ? -4.108 -9.689 30.580 1.00 93.19 190 LYS A O 1
ATOM 1596 N N . ALA A 1 191 ? -5.233 -7.803 31.037 1.00 94.88 191 ALA A N 1
ATOM 1597 C CA . ALA A 1 191 ? -6.080 -8.364 32.085 1.00 94.88 191 ALA A CA 1
ATOM 1598 C C . ALA A 1 191 ? -7.314 -9.109 31.530 1.00 94.88 191 ALA A C 1
ATOM 1600 O O . ALA A 1 191 ? -8.163 -9.534 32.310 1.00 94.88 191 ALA A O 1
ATOM 1601 N N . GLY A 1 192 ? -7.433 -9.255 30.204 1.00 94.12 192 GLY A N 1
ATOM 1602 C CA . GLY A 1 192 ? -8.536 -9.951 29.541 1.00 94.12 192 GLY A CA 1
ATOM 1603 C C . GLY A 1 192 ? -9.825 -9.136 29.435 1.00 94.12 192 GLY A C 1
ATOM 1604 O O . GLY A 1 192 ? -10.859 -9.688 29.062 1.00 94.12 192 GLY A O 1
ATOM 1605 N N . LYS A 1 193 ? -9.794 -7.836 29.755 1.00 95.94 193 LYS A N 1
ATOM 1606 C CA . LYS A 1 193 ? -10.959 -6.958 29.592 1.00 95.94 193 LYS A CA 1
ATOM 1607 C C . LYS A 1 193 ? -11.078 -6.464 28.157 1.00 95.94 193 LYS A C 1
ATOM 1609 O O . LYS A 1 193 ? -10.078 -6.335 27.450 1.00 95.94 193 LYS A O 1
ATOM 1614 N N . GLU A 1 194 ? -12.303 -6.153 27.756 1.00 96.06 194 GLU A N 1
ATOM 1615 C CA . GLU A 1 194 ? -12.573 -5.525 26.468 1.00 96.06 194 GLU A CA 1
ATOM 1616 C C . GLU A 1 194 ? -12.246 -4.030 26.526 1.00 96.06 194 GLU A C 1
ATOM 1618 O O . GLU A 1 194 ? -12.639 -3.325 27.456 1.00 96.06 194 GLU A O 1
ATOM 1623 N N . VAL A 1 195 ? -11.496 -3.548 25.536 1.00 97.06 195 VAL A N 1
ATOM 1624 C CA . VAL A 1 195 ? -11.088 -2.145 25.415 1.00 97.06 195 VAL A CA 1
ATOM 1625 C C . VAL A 1 195 ? -11.492 -1.568 24.061 1.00 97.06 195 VAL A C 1
ATOM 1627 O O . VAL A 1 195 ? -11.500 -2.300 23.073 1.00 97.06 195 VAL A O 1
ATOM 1630 N N . PRO A 1 196 ? -11.792 -0.265 23.967 1.00 96.88 196 PRO A N 1
ATOM 1631 C CA . PRO A 1 196 ? -12.113 0.354 22.689 1.00 96.88 196 PRO A CA 1
ATOM 1632 C C . PRO A 1 196 ? -10.855 0.595 21.840 1.00 96.88 196 PRO A C 1
ATOM 1634 O O . PRO A 1 196 ? -9.767 0.859 22.362 1.00 96.88 196 PRO A O 1
ATOM 1637 N N . PHE A 1 197 ? -11.021 0.572 20.516 1.00 96.38 197 PHE A N 1
ATOM 1638 C CA . PHE A 1 197 ? -9.958 0.824 19.539 1.00 96.38 197 PHE A CA 1
ATOM 1639 C C . PHE A 1 197 ? -10.211 2.124 18.765 1.00 96.38 197 PHE A C 1
ATOM 1641 O O . PHE A 1 197 ? -11.351 2.517 18.521 1.00 96.38 197 PHE A O 1
ATOM 1648 N N . MET A 1 198 ? -9.132 2.819 18.396 1.00 95.38 198 MET A N 1
ATOM 1649 C CA . MET A 1 198 ? -9.208 3.938 17.452 1.00 95.38 198 MET A CA 1
ATOM 1650 C C . MET A 1 198 ? -9.345 3.413 16.025 1.00 95.38 198 MET A C 1
ATOM 1652 O O . MET A 1 198 ? -8.894 2.314 15.711 1.00 95.38 198 MET A O 1
ATOM 1656 N N . GLU A 1 199 ? -9.916 4.235 15.152 1.00 96.50 199 GLU A N 1
ATOM 1657 C CA . GLU A 1 199 ? -10.315 3.806 13.820 1.00 96.50 199 GLU A CA 1
ATOM 1658 C C . GLU A 1 199 ? -9.697 4.655 12.731 1.00 96.50 199 GLU A C 1
ATOM 1660 O O . GLU A 1 199 ? -9.604 5.877 12.860 1.00 96.50 199 GLU A O 1
ATOM 1665 N N . VAL A 1 200 ? -9.367 4.005 11.621 1.00 97.38 200 VAL A N 1
ATOM 1666 C CA . VAL A 1 200 ? -9.301 4.642 10.315 1.00 97.38 200 VAL A CA 1
ATOM 1667 C C . VAL A 1 200 ? -10.700 4.680 9.721 1.00 97.38 200 VAL A C 1
ATOM 1669 O O . VAL A 1 200 ? -11.343 3.643 9.569 1.00 97.38 200 VAL A O 1
ATOM 1672 N N . TYR A 1 201 ? -11.168 5.873 9.373 1.00 96.38 201 TYR A N 1
ATOM 1673 C CA . TYR A 1 201 ? -12.494 6.088 8.798 1.00 96.38 201 TYR A CA 1
ATOM 1674 C C . TYR A 1 201 ? -12.464 7.207 7.759 1.00 96.38 201 TYR A C 1
ATOM 1676 O O . TYR A 1 201 ? -11.603 8.094 7.791 1.00 96.38 201 TYR A O 1
ATOM 1684 N N . VAL A 1 202 ? -13.438 7.185 6.851 1.00 94.94 202 VAL A N 1
ATOM 1685 C CA . VAL A 1 202 ? -13.623 8.224 5.837 1.00 94.94 202 VAL A CA 1
ATOM 1686 C C . VAL A 1 202 ? -14.863 9.035 6.170 1.00 94.94 202 VAL A C 1
ATOM 1688 O O . VAL A 1 202 ? -15.949 8.496 6.351 1.00 94.94 202 VAL A O 1
ATOM 1691 N N . THR A 1 203 ? -14.713 10.352 6.286 1.00 92.06 203 THR A N 1
ATOM 1692 C CA . THR A 1 203 ? -15.866 11.231 6.500 1.00 92.06 203 THR A CA 1
ATOM 1693 C C . THR A 1 203 ? -16.635 11.419 5.199 1.00 92.06 203 THR A C 1
ATOM 1695 O O . THR A 1 203 ? -16.033 11.499 4.132 1.00 92.06 203 THR A O 1
ATOM 1698 N N . LYS A 1 204 ? -17.965 11.542 5.269 1.00 86.00 204 LYS A N 1
ATOM 1699 C CA . LYS A 1 204 ? -18.797 11.828 4.090 1.00 86.00 204 LYS A CA 1
ATOM 1700 C C . LYS A 1 204 ? -18.525 13.221 3.519 1.00 86.00 204 LYS A C 1
ATOM 1702 O O . LYS A 1 204 ? -18.234 14.164 4.266 1.00 86.00 204 LYS A O 1
ATOM 1707 N N . GLY A 1 205 ? -18.652 13.341 2.199 1.00 80.19 205 GLY A N 1
ATOM 1708 C CA . GLY A 1 205 ? -18.630 14.617 1.497 1.00 80.19 205 GLY A CA 1
ATOM 1709 C C . GLY A 1 205 ? -19.741 15.523 2.020 1.00 80.19 205 GLY A C 1
ATOM 1710 O O . GLY A 1 205 ? -20.795 15.059 2.463 1.00 80.19 205 GLY A O 1
ATOM 1711 N N . ARG A 1 206 ? -19.494 16.832 2.041 1.00 69.00 206 ARG A N 1
ATOM 1712 C CA . ARG A 1 206 ? -20.519 17.813 2.406 1.00 69.00 206 ARG A CA 1
ATOM 1713 C C . ARG A 1 206 ? -20.877 18.581 1.147 1.00 69.00 206 ARG A C 1
ATOM 1715 O O . ARG A 1 206 ? -19.975 19.208 0.596 1.00 69.00 206 ARG A O 1
ATOM 1722 N N . PRO A 1 207 ? -22.151 18.605 0.716 1.00 60.44 207 PRO A N 1
ATOM 1723 C CA . PRO A 1 207 ? -22.540 19.434 -0.417 1.00 60.44 207 PRO A CA 1
ATOM 1724 C C . PRO A 1 207 ? -22.090 20.874 -0.166 1.00 60.44 207 PRO A C 1
ATOM 1726 O O . PRO A 1 207 ? -22.180 21.361 0.972 1.00 60.44 207 PRO A O 1
ATOM 1729 N N . GLU A 1 208 ? -21.565 21.534 -1.204 1.00 56.06 208 GLU A N 1
ATOM 1730 C CA . GLU A 1 208 ? -21.206 22.946 -1.114 1.00 56.06 208 GLU A CA 1
ATOM 1731 C C . GLU A 1 208 ? -22.420 23.704 -0.581 1.00 56.06 208 GLU A C 1
ATOM 1733 O O . GLU A 1 208 ? -23.496 23.725 -1.181 1.00 56.06 208 GLU A O 1
ATOM 1738 N N . ARG A 1 209 ? -22.286 24.290 0.612 1.00 51.44 209 ARG A N 1
ATOM 1739 C CA . ARG A 1 209 ? -23.348 25.136 1.143 1.00 51.44 209 ARG A CA 1
ATOM 1740 C C . ARG A 1 209 ? -23.441 26.339 0.215 1.00 51.44 209 ARG A C 1
ATOM 1742 O O . ARG A 1 209 ? -22.528 27.162 0.219 1.00 51.44 209 ARG A O 1
ATOM 1749 N N . ALA A 1 210 ? -24.549 26.458 -0.520 1.00 41.12 210 ALA A N 1
ATOM 1750 C CA . ALA A 1 210 ? -24.924 27.696 -1.189 1.00 41.12 210 ALA A CA 1
ATOM 1751 C C . ALA A 1 210 ? -24.757 28.838 -0.177 1.00 41.12 210 ALA A C 1
ATOM 1753 O O . ALA A 1 210 ? -25.383 28.847 0.888 1.00 41.12 210 ALA A O 1
ATOM 1754 N N . ASN A 1 211 ? -23.807 29.728 -0.457 1.00 41.59 211 ASN A N 1
ATOM 1755 C CA . ASN A 1 211 ? -23.350 30.775 0.444 1.00 41.59 211 ASN A CA 1
ATOM 1756 C C . ASN A 1 211 ? -24.491 31.765 0.736 1.00 41.59 211 ASN A C 1
ATOM 1758 O O . ASN A 1 211 ? -24.587 32.825 0.124 1.00 41.59 211 ASN A O 1
ATOM 1762 N N . ASN A 1 212 ? -25.344 31.472 1.716 1.00 39.16 212 ASN A N 1
ATOM 1763 C CA . ASN A 1 212 ? -26.236 32.477 2.279 1.00 39.16 212 ASN A CA 1
ATOM 1764 C C . ASN A 1 212 ? -25.437 33.340 3.258 1.00 39.16 212 ASN A C 1
ATOM 1766 O O . ASN A 1 212 ? -25.294 33.029 4.440 1.00 39.16 212 ASN A O 1
ATOM 1770 N N . ASN A 1 213 ? -24.880 34.417 2.699 1.00 46.03 213 ASN A N 1
ATOM 1771 C CA . ASN A 1 213 ? -24.416 35.648 3.335 1.00 46.03 213 ASN A CA 1
ATOM 1772 C C . ASN A 1 213 ? -24.639 35.744 4.856 1.00 46.03 213 ASN A C 1
ATOM 1774 O O . ASN A 1 213 ? -25.567 36.403 5.318 1.00 46.03 213 ASN A O 1
ATOM 1778 N N . LYS A 1 214 ? -23.707 35.212 5.652 1.00 39.12 214 LYS A N 1
ATOM 1779 C CA . LYS A 1 214 ? -23.401 35.746 6.988 1.00 39.12 214 LYS A CA 1
ATOM 1780 C C . LYS A 1 214 ? -21.894 35.728 7.221 1.00 39.12 214 LYS A C 1
ATOM 1782 O O . LYS A 1 214 ? -21.344 34.874 7.908 1.00 39.12 214 LYS A O 1
ATOM 1787 N N . LYS A 1 215 ? -21.225 36.759 6.696 1.00 44.59 215 LYS A N 1
ATOM 1788 C CA . LYS A 1 215 ? -19.974 37.257 7.2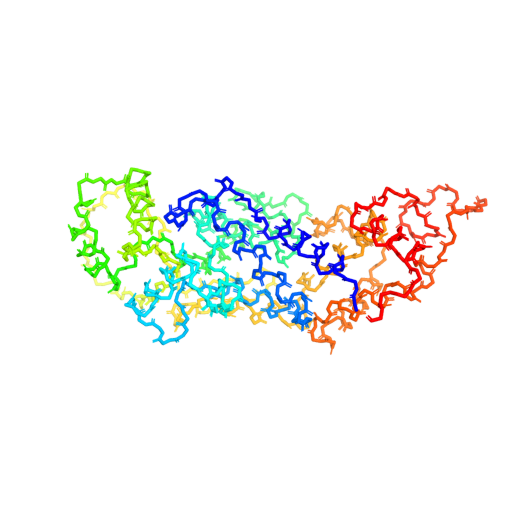79 1.00 44.59 215 LYS A CA 1
ATOM 1789 C C . LYS A 1 215 ? -20.225 37.546 8.760 1.00 44.59 215 LYS A C 1
ATOM 1791 O O . LYS A 1 215 ? -20.908 38.516 9.074 1.00 44.59 215 LYS A O 1
ATOM 1796 N N . LYS A 1 216 ? -19.616 36.775 9.660 1.00 37.97 216 LYS A N 1
ATOM 1797 C CA . LYS A 1 216 ? -19.131 37.288 10.949 1.00 37.97 216 LYS A CA 1
ATOM 1798 C C . LYS A 1 216 ? -18.001 36.406 11.485 1.00 37.97 216 LYS A C 1
ATOM 1800 O O . LYS A 1 216 ? -18.225 35.329 12.013 1.00 37.97 216 LYS A O 1
ATOM 1805 N N . LYS A 1 217 ? -16.785 36.933 11.292 1.00 41.97 217 LYS A N 1
ATOM 1806 C CA . LYS A 1 217 ? -15.586 36.825 12.137 1.00 41.97 217 LYS A CA 1
ATOM 1807 C C . LYS A 1 217 ? -15.546 35.624 13.092 1.00 41.97 217 LYS A C 1
ATOM 1809 O O . LYS A 1 217 ? -16.061 35.726 14.198 1.00 41.97 217 LYS A O 1
ATOM 1814 N N . GLN A 1 218 ? -14.778 34.597 12.730 1.00 36.91 218 GLN A N 1
ATOM 1815 C CA . GLN A 1 218 ? -14.076 33.752 13.696 1.00 36.91 218 GLN A CA 1
ATOM 1816 C C . GLN A 1 218 ? -12.741 33.271 13.102 1.00 36.91 218 GLN A C 1
ATOM 1818 O O . GLN A 1 218 ? -12.696 32.490 12.164 1.00 36.91 218 GLN A O 1
ATOM 1823 N N . ASN A 1 219 ? -11.670 33.820 13.677 1.00 33.72 219 ASN A N 1
ATOM 1824 C CA . ASN A 1 219 ? -10.306 33.307 13.799 1.00 33.72 219 ASN A CA 1
ATOM 1825 C C . ASN A 1 219 ? -9.508 32.897 12.547 1.00 33.72 219 ASN A C 1
ATOM 1827 O O . ASN A 1 219 ? -9.667 31.823 11.978 1.00 33.72 219 ASN A O 1
ATOM 1831 N N . LYS A 1 220 ? -8.470 33.707 12.281 1.00 36.88 220 LYS A N 1
ATOM 1832 C CA . LYS A 1 220 ? -7.174 33.282 11.734 1.00 36.88 220 LYS A CA 1
ATOM 1833 C C . LYS A 1 220 ? -6.594 32.137 12.586 1.00 36.88 220 LYS A C 1
ATOM 1835 O O . LYS A 1 220 ? -5.802 32.370 13.493 1.00 36.88 220 LYS A O 1
ATOM 1840 N N . ARG A 1 221 ? -6.991 30.902 12.299 1.00 31.98 221 ARG A N 1
ATOM 1841 C CA . ARG A 1 221 ? -6.214 29.679 12.538 1.00 31.98 221 ARG A CA 1
ATOM 1842 C C . ARG A 1 221 ? -6.444 28.803 11.314 1.00 31.98 221 ARG A C 1
ATOM 1844 O O . ARG A 1 221 ? -7.576 28.413 11.052 1.00 31.98 221 ARG A O 1
ATOM 1851 N N . GLY A 1 222 ? -5.391 28.616 10.522 1.00 33.66 222 GLY A N 1
ATOM 1852 C CA . GLY A 1 222 ? -5.424 27.959 9.218 1.00 33.66 222 GLY A CA 1
ATOM 1853 C C . GLY A 1 222 ? -5.898 26.514 9.301 1.00 33.66 222 GLY A C 1
ATOM 1854 O O . GLY A 1 222 ? -5.090 25.611 9.467 1.00 33.66 222 GLY A O 1
ATOM 1855 N N . ASN A 1 223 ? -7.202 26.307 9.153 1.00 37.75 223 ASN A N 1
ATOM 1856 C CA . ASN A 1 223 ? -7.788 24.993 8.948 1.00 37.75 223 ASN A CA 1
ATOM 1857 C C . ASN A 1 223 ? -8.259 24.907 7.490 1.00 37.75 223 ASN A C 1
ATOM 1859 O O . ASN A 1 223 ? -9.446 25.016 7.196 1.00 37.75 223 ASN A O 1
ATOM 1863 N N . ASN A 1 224 ? -7.303 24.705 6.578 1.00 40.00 224 ASN A N 1
ATOM 1864 C CA . ASN A 1 224 ? -7.526 24.338 5.168 1.00 40.00 224 ASN A CA 1
ATOM 1865 C C . ASN A 1 224 ? -8.062 22.889 5.030 1.00 40.00 224 ASN A C 1
ATOM 1867 O O . ASN A 1 224 ? -7.672 22.153 4.131 1.00 40.00 224 ASN A O 1
ATOM 1871 N N . ASN A 1 225 ? -8.931 22.453 5.945 1.00 49.75 225 ASN A N 1
ATOM 1872 C CA . ASN A 1 225 ? -9.488 21.097 5.999 1.00 49.75 225 ASN A CA 1
ATOM 1873 C C . ASN A 1 225 ? -10.932 21.033 5.474 1.00 49.75 225 ASN A C 1
ATOM 1875 O O . ASN A 1 225 ? -11.688 20.138 5.846 1.00 49.75 225 ASN A O 1
ATOM 1879 N N . GLN A 1 226 ? -11.347 21.983 4.630 1.00 61.09 226 GLN A N 1
ATOM 1880 C CA . GLN A 1 226 ? -12.528 21.750 3.802 1.00 61.09 226 GLN A CA 1
ATOM 1881 C C . GLN A 1 226 ? -12.117 20.851 2.642 1.00 61.09 226 GLN A C 1
ATOM 1883 O O . GLN A 1 226 ? -11.216 21.195 1.880 1.00 61.09 226 GLN A O 1
ATOM 1888 N N . SER A 1 227 ? -12.752 19.685 2.558 1.00 69.94 227 SER A N 1
ATOM 1889 C CA . SER A 1 227 ? -12.622 18.805 1.404 1.00 69.94 227 SER A CA 1
ATOM 1890 C C . SER A 1 227 ? -13.117 19.543 0.161 1.00 69.94 227 SER A C 1
ATOM 1892 O O . SER A 1 227 ? -14.226 20.084 0.209 1.00 69.94 227 SER A O 1
ATOM 1894 N N . PRO A 1 228 ? -12.306 19.620 -0.905 1.00 84.06 228 PRO A N 1
ATOM 1895 C CA . PRO A 1 228 ? -12.726 20.263 -2.140 1.00 84.06 228 PRO A CA 1
ATOM 1896 C C . PRO A 1 228 ? -13.853 19.463 -2.809 1.00 84.06 228 PRO A C 1
ATOM 1898 O O . PRO A 1 228 ? -14.040 18.278 -2.518 1.00 84.06 228 PRO A O 1
ATOM 1901 N N . ALA A 1 229 ? -14.618 20.125 -3.683 1.00 86.88 229 ALA A N 1
ATOM 1902 C CA . ALA A 1 229 ? -15.650 19.466 -4.482 1.00 86.88 229 ALA A CA 1
ATOM 1903 C C . ALA A 1 229 ? -15.036 18.404 -5.412 1.00 86.88 229 ALA A C 1
ATOM 1905 O O . ALA A 1 229 ? -15.536 17.280 -5.499 1.00 86.88 229 ALA A O 1
ATOM 1906 N N . THR A 1 230 ? -13.894 18.761 -6.002 1.00 93.12 230 THR A N 1
ATOM 1907 C CA . THR A 1 230 ? -13.135 17.975 -6.967 1.00 93.12 230 THR A CA 1
ATOM 1908 C C . THR A 1 230 ? -11.701 17.708 -6.513 1.00 93.12 230 THR A C 1
ATOM 1910 O O . THR A 1 230 ? -11.162 18.375 -5.626 1.00 93.12 230 THR A O 1
ATOM 1913 N N . ALA A 1 231 ? -11.072 16.706 -7.121 1.00 95.19 231 ALA A N 1
ATOM 1914 C CA . ALA A 1 231 ? -9.638 16.456 -7.036 1.00 95.19 231 ALA A CA 1
ATOM 1915 C C . ALA A 1 231 ? -9.127 15.946 -8.383 1.00 95.19 231 ALA A C 1
ATOM 1917 O O . ALA A 1 231 ? -9.866 15.304 -9.124 1.00 95.19 231 ALA A O 1
ATOM 1918 N N . LYS A 1 232 ? -7.860 16.209 -8.699 1.00 96.50 232 LYS A N 1
ATOM 1919 C CA . LYS A 1 232 ? -7.281 15.860 -10.000 1.00 96.50 232 LYS A CA 1
ATOM 1920 C C . LYS A 1 232 ? -6.273 14.736 -9.870 1.00 96.50 232 LYS A C 1
ATOM 1922 O O . LYS A 1 232 ? -5.376 14.826 -9.036 1.00 96.50 232 LYS A O 1
ATOM 1927 N N . LEU A 1 233 ? -6.416 13.697 -10.688 1.00 96.06 233 LEU A N 1
ATOM 1928 C CA . LEU A 1 233 ? -5.447 12.608 -10.793 1.00 96.06 233 LEU A CA 1
ATOM 1929 C C . LEU A 1 233 ? -4.120 13.126 -11.376 1.00 96.06 233 LEU A C 1
ATOM 1931 O O . LEU A 1 233 ? -4.098 14.035 -12.210 1.00 96.06 233 LEU A O 1
ATOM 1935 N N . LEU A 1 234 ? -2.990 12.550 -10.959 1.00 93.88 234 LEU A N 1
ATOM 1936 C CA . LEU A 1 234 ? -1.677 12.997 -11.436 1.00 93.88 234 LEU A CA 1
ATOM 1937 C C . LEU A 1 234 ? -1.491 12.663 -12.921 1.00 93.88 234 LEU A C 1
ATOM 1939 O O . LEU A 1 234 ? -1.317 11.505 -13.293 1.00 93.88 234 LEU A O 1
ATOM 1943 N N . GLY A 1 235 ? -1.508 13.700 -13.763 1.00 88.69 235 GLY A N 1
ATOM 1944 C CA . GLY A 1 235 ? -1.358 13.570 -15.215 1.00 88.69 235 GLY A CA 1
ATOM 1945 C C . GLY A 1 235 ? -2.616 13.069 -15.934 1.00 88.69 235 GLY A C 1
ATOM 1946 O O . GLY A 1 235 ? -2.515 12.661 -17.086 1.00 88.69 235 GLY A O 1
ATOM 1947 N N . ALA A 1 236 ? -3.776 13.097 -15.272 1.00 91.38 236 ALA A N 1
ATOM 1948 C CA . ALA A 1 236 ? -5.041 12.581 -15.795 1.00 91.38 236 ALA A CA 1
ATOM 1949 C C . ALA A 1 236 ? -6.221 13.520 -15.453 1.00 91.38 236 ALA A C 1
ATOM 1951 O O . ALA A 1 236 ? -6.022 14.717 -15.211 1.00 91.38 236 ALA A O 1
ATOM 1952 N N . GLU A 1 237 ? -7.449 13.004 -15.523 1.00 94.19 237 GLU A N 1
ATOM 1953 C CA . GLU A 1 237 ? -8.679 13.779 -15.370 1.00 94.19 237 GLU A CA 1
ATOM 1954 C C . GLU A 1 237 ? -8.950 14.295 -13.943 1.00 94.19 237 GLU A C 1
ATOM 1956 O O . GLU A 1 237 ? -8.403 13.826 -12.939 1.00 94.19 237 GLU A O 1
ATOM 1961 N N . GLU A 1 238 ? -9.822 15.300 -13.873 1.00 96.38 238 GLU A N 1
ATOM 1962 C CA . GLU A 1 238 ? -10.424 15.787 -12.635 1.00 96.38 238 GLU A CA 1
ATOM 1963 C C . GLU A 1 238 ? -11.657 14.946 -12.274 1.00 96.38 238 GLU A C 1
ATOM 1965 O O . GLU A 1 238 ? -12.416 14.531 -13.149 1.00 96.38 238 GLU A O 1
ATOM 1970 N N . VAL A 1 239 ? -11.846 14.692 -10.979 1.00 95.94 239 VAL A N 1
ATOM 1971 C CA . VAL A 1 239 ? -12.871 13.801 -10.427 1.00 95.94 239 VAL A CA 1
ATOM 1972 C C . VAL A 1 239 ? -13.714 14.541 -9.389 1.00 95.94 239 VAL A C 1
ATOM 1974 O O . VAL A 1 239 ? -13.183 15.187 -8.485 1.00 95.94 239 VAL A O 1
ATOM 1977 N N . GLU A 1 240 ? -15.036 14.387 -9.473 1.00 94.12 240 GLU A N 1
ATOM 1978 C CA . GLU A 1 240 ? -16.024 14.921 -8.523 1.00 94.12 240 GLU A CA 1
ATOM 1979 C C . GLU A 1 240 ? -16.072 14.101 -7.221 1.00 94.12 240 GLU A C 1
ATOM 1981 O O . GLU A 1 240 ? -16.930 13.239 -7.015 1.00 94.12 240 GLU A O 1
ATOM 1986 N N . ILE A 1 241 ? -15.149 14.378 -6.301 1.00 93.44 241 ILE A N 1
ATOM 1987 C CA . ILE A 1 241 ? -14.955 13.572 -5.088 1.00 93.44 241 ILE A CA 1
ATOM 1988 C C . ILE A 1 241 ? -15.992 13.803 -3.985 1.00 93.44 241 ILE A C 1
ATOM 1990 O O . ILE A 1 241 ? -16.104 12.995 -3.062 1.00 93.44 241 ILE A O 1
ATOM 1994 N N . ASN A 1 242 ? -16.738 14.907 -4.013 1.00 89.00 242 ASN A N 1
ATOM 1995 C CA . ASN A 1 242 ? -17.664 15.246 -2.927 1.00 89.00 242 ASN A CA 1
ATOM 1996 C C . ASN A 1 242 ? -18.945 14.402 -2.934 1.00 89.00 242 ASN A C 1
ATOM 1998 O O . ASN A 1 242 ? -19.579 14.240 -1.893 1.00 89.00 242 ASN A O 1
ATOM 2002 N N . SER A 1 243 ? -19.305 13.852 -4.095 1.00 88.56 243 SER A N 1
ATOM 2003 C CA . SER A 1 243 ? -20.434 12.927 -4.246 1.00 88.56 243 SER A CA 1
ATOM 2004 C C . SER A 1 243 ? -20.094 11.485 -3.846 1.00 88.56 243 SER A C 1
ATOM 2006 O O . SER A 1 243 ? -20.996 10.683 -3.629 1.00 88.56 243 SER A O 1
ATOM 2008 N N . MET A 1 244 ? -18.803 11.166 -3.715 1.00 92.06 244 MET A N 1
ATOM 2009 C CA . MET A 1 244 ? -18.316 9.823 -3.409 1.00 92.06 244 MET A CA 1
ATOM 2010 C C . MET A 1 244 ? -18.315 9.548 -1.903 1.00 92.06 244 MET A C 1
ATOM 2012 O O . MET A 1 244 ? -17.960 10.424 -1.105 1.00 92.06 244 MET A O 1
ATOM 2016 N N . ASP A 1 245 ? -18.601 8.310 -1.504 1.00 91.31 245 ASP A N 1
ATOM 2017 C CA . ASP A 1 245 ? -18.436 7.869 -0.113 1.00 91.31 245 ASP A CA 1
ATOM 2018 C C . ASP A 1 245 ? -16.956 7.810 0.291 1.00 91.31 245 ASP A C 1
ATOM 2020 O O . ASP A 1 245 ? -16.587 8.353 1.335 1.00 91.31 245 ASP A O 1
ATOM 2024 N N . ASP A 1 246 ? -16.092 7.280 -0.581 1.00 94.81 246 ASP A N 1
ATOM 2025 C CA . ASP A 1 246 ? -14.635 7.325 -0.431 1.00 94.81 246 ASP A CA 1
ATOM 2026 C C . ASP A 1 246 ? -13.950 7.812 -1.723 1.00 94.81 246 ASP A C 1
ATOM 2028 O O . ASP A 1 246 ? -13.936 7.081 -2.721 1.00 94.81 246 ASP A O 1
ATOM 2032 N N . PRO A 1 247 ? -13.336 9.015 -1.718 1.00 95.69 247 PRO A N 1
ATOM 2033 C CA . PRO A 1 247 ? -12.567 9.531 -2.852 1.00 95.69 247 PRO A CA 1
ATOM 2034 C C . PRO A 1 247 ? -11.428 8.617 -3.315 1.00 95.69 247 PRO A C 1
ATOM 2036 O O . PRO A 1 247 ? -11.045 8.661 -4.482 1.00 95.69 247 PRO A O 1
ATOM 2039 N N . ARG A 1 248 ? -10.866 7.788 -2.425 1.00 97.25 248 ARG A N 1
ATOM 2040 C CA . ARG A 1 248 ? -9.759 6.882 -2.764 1.00 97.25 248 ARG A CA 1
ATOM 2041 C C . ARG A 1 248 ? -10.178 5.785 -3.742 1.00 97.25 248 ARG A C 1
ATOM 2043 O O . ARG A 1 248 ? -9.311 5.236 -4.413 1.00 97.25 248 ARG A O 1
ATOM 2050 N N . THR A 1 249 ? -11.476 5.508 -3.879 1.00 97.44 249 THR A N 1
ATOM 2051 C CA . THR A 1 249 ? -11.995 4.555 -4.876 1.00 97.44 249 THR A CA 1
ATOM 2052 C C . THR A 1 249 ? -11.582 4.964 -6.290 1.00 97.44 249 THR A C 1
ATOM 2054 O O . THR A 1 249 ? -11.053 4.141 -7.029 1.00 97.44 249 THR A O 1
ATOM 2057 N N . ALA A 1 250 ? -11.673 6.260 -6.616 1.00 97.38 250 ALA A N 1
ATOM 2058 C CA . ALA A 1 250 ? -11.224 6.787 -7.907 1.00 97.38 250 ALA A CA 1
ATOM 2059 C C . ALA A 1 250 ? -9.707 6.631 -8.107 1.00 97.38 250 ALA A C 1
ATOM 2061 O O . ALA A 1 250 ? -9.248 6.391 -9.222 1.00 97.38 250 ALA A O 1
ATOM 2062 N N . LEU A 1 251 ? -8.912 6.718 -7.029 1.00 98.00 251 LEU A N 1
ATOM 2063 C CA . LEU A 1 251 ? -7.478 6.424 -7.102 1.00 98.00 251 LEU A CA 1
ATOM 2064 C C . LEU A 1 251 ? -7.240 4.953 -7.442 1.00 98.00 251 LEU A C 1
ATOM 2066 O O . LEU A 1 251 ? -6.426 4.670 -8.312 1.00 98.00 251 LEU A O 1
ATOM 2070 N N . MET A 1 252 ? -7.938 4.025 -6.783 1.00 97.94 252 MET A N 1
ATOM 2071 C CA . MET A 1 252 ? -7.762 2.591 -7.034 1.00 97.94 252 MET A CA 1
ATOM 2072 C C . MET A 1 252 ? -8.177 2.206 -8.459 1.00 97.94 252 MET A C 1
ATOM 2074 O O . MET A 1 252 ? -7.472 1.450 -9.126 1.00 97.94 252 MET A O 1
ATOM 2078 N N . GLU A 1 253 ? -9.288 2.761 -8.946 1.00 97.56 253 GLU A N 1
ATOM 2079 C CA . GLU A 1 253 ? -9.726 2.604 -10.335 1.00 97.56 253 GLU A CA 1
ATOM 2080 C C . GLU A 1 253 ? -8.667 3.128 -11.308 1.00 97.56 253 GLU A C 1
ATOM 2082 O O . GLU A 1 253 ? -8.294 2.427 -12.248 1.00 97.56 253 GLU A O 1
ATOM 2087 N N . TRP A 1 254 ? -8.106 4.312 -11.042 1.00 98.00 254 TRP A N 1
ATOM 2088 C CA . TRP A 1 254 ? -7.037 4.884 -11.856 1.00 98.00 254 TRP A CA 1
ATOM 2089 C C . TRP A 1 254 ? -5.753 4.046 -11.852 1.00 98.00 254 TRP A C 1
ATOM 2091 O O . TRP A 1 254 ? -5.131 3.894 -12.904 1.00 98.00 254 TRP A O 1
ATOM 2101 N N . LEU A 1 255 ? -5.351 3.481 -10.708 1.00 98.19 255 LEU A N 1
ATOM 2102 C CA . LEU A 1 255 ? -4.167 2.617 -10.613 1.00 98.19 255 LEU A CA 1
ATOM 2103 C C . LEU A 1 255 ? -4.292 1.372 -11.504 1.00 98.19 255 LEU A C 1
ATOM 2105 O O . LEU A 1 255 ? -3.300 0.941 -12.086 1.00 98.19 255 LEU A O 1
ATOM 2109 N N . ARG A 1 256 ? -5.500 0.816 -11.643 1.00 97.06 256 ARG A N 1
ATOM 2110 C CA . ARG A 1 256 ? -5.764 -0.401 -12.430 1.00 97.06 256 ARG A CA 1
ATOM 2111 C C . ARG A 1 256 ? -5.845 -0.185 -13.937 1.00 97.06 256 ARG A C 1
ATOM 2113 O O . ARG A 1 256 ? -5.879 -1.170 -14.671 1.00 97.06 256 ARG A O 1
ATOM 2120 N N . ARG A 1 257 ? -5.922 1.060 -14.412 1.00 96.06 257 ARG A N 1
ATOM 2121 C CA . ARG A 1 257 ? -6.055 1.324 -15.849 1.00 96.06 257 ARG A CA 1
ATOM 2122 C C . ARG A 1 257 ? -4.809 0.860 -16.603 1.00 96.06 257 ARG A C 1
ATOM 2124 O O . ARG A 1 257 ? -3.686 1.115 -16.175 1.00 96.06 257 ARG A O 1
ATOM 2131 N N . GLU A 1 258 ? -5.011 0.251 -17.771 1.00 93.75 258 GLU A N 1
ATOM 2132 C CA . GLU A 1 258 ? -3.915 -0.168 -18.659 1.00 93.75 258 GLU A CA 1
ATOM 2133 C C . GLU A 1 258 ? -3.048 1.006 -19.137 1.00 93.75 258 GLU A C 1
ATOM 2135 O O . GLU A 1 258 ? -1.870 0.825 -19.439 1.00 93.75 258 GLU A O 1
ATOM 2140 N N . ASP A 1 259 ? -3.618 2.213 -19.190 1.00 93.88 259 ASP A N 1
ATOM 2141 C CA . ASP A 1 259 ? -2.926 3.440 -19.578 1.00 93.88 259 ASP A CA 1
ATOM 2142 C C . ASP A 1 259 ? -2.294 4.194 -18.396 1.00 93.88 259 ASP A C 1
ATOM 2144 O O . ASP A 1 259 ? -1.697 5.253 -18.601 1.00 93.88 259 ASP A O 1
ATOM 2148 N N . ASN A 1 260 ? -2.367 3.659 -17.168 1.00 96.56 260 ASN A N 1
ATOM 2149 C CA . ASN A 1 260 ? -1.675 4.243 -16.024 1.00 96.56 260 ASN A CA 1
ATOM 2150 C C . ASN A 1 260 ? -0.147 4.157 -16.232 1.00 96.56 260 ASN A C 1
ATOM 2152 O O . ASN A 1 260 ? 0.408 3.057 -16.305 1.00 96.56 260 ASN A O 1
ATOM 2156 N N . PRO A 1 261 ? 0.580 5.288 -16.276 1.00 94.19 261 PRO A N 1
ATOM 2157 C CA . PRO A 1 261 ? 2.000 5.278 -16.618 1.00 94.19 261 PRO A CA 1
ATOM 2158 C C . PRO A 1 261 ? 2.916 4.952 -15.428 1.00 94.19 261 PRO A C 1
ATOM 2160 O O . PRO A 1 261 ? 4.135 5.001 -15.587 1.00 94.19 261 PRO A O 1
ATOM 2163 N N . TYR A 1 262 ? 2.372 4.642 -14.248 1.00 96.56 262 TYR A N 1
ATOM 2164 C CA . TYR A 1 262 ? 3.146 4.531 -13.012 1.00 96.56 262 TYR A CA 1
ATOM 2165 C C . TYR A 1 262 ? 2.941 3.208 -12.282 1.00 96.56 262 TYR A C 1
ATOM 2167 O O . TYR A 1 262 ? 3.921 2.519 -12.037 1.00 96.56 262 TYR A O 1
ATOM 2175 N N . PHE A 1 263 ? 1.707 2.825 -11.947 1.00 98.06 263 PHE A N 1
ATOM 2176 C CA . PHE A 1 263 ? 1.426 1.773 -10.961 1.00 98.06 263 PHE A CA 1
ATOM 2177 C C . PHE A 1 263 ? 2.122 0.437 -11.261 1.00 98.06 263 PHE A C 1
ATOM 2179 O O . PHE A 1 263 ? 2.953 -0.036 -10.481 1.00 98.06 263 PHE A O 1
ATOM 2186 N N . ALA A 1 264 ? 1.846 -0.141 -12.434 1.00 98.31 264 ALA A N 1
ATOM 2187 C CA . ALA A 1 264 ? 2.476 -1.389 -12.856 1.00 98.31 264 ALA A CA 1
ATOM 2188 C C . ALA A 1 264 ? 3.990 -1.219 -13.068 1.00 98.31 264 ALA A C 1
ATOM 2190 O O . ALA A 1 264 ? 4.767 -2.053 -12.609 1.00 98.31 264 ALA A O 1
ATOM 2191 N N . LYS A 1 265 ? 4.421 -0.114 -13.695 1.00 98.12 265 LYS A N 1
ATOM 2192 C CA . LYS A 1 265 ? 5.840 0.163 -13.982 1.00 98.12 265 LYS A CA 1
ATOM 2193 C C . LYS A 1 265 ? 6.680 0.273 -12.716 1.00 98.12 265 LYS A C 1
ATOM 2195 O O . LYS A 1 265 ? 7.756 -0.313 -12.655 1.00 98.12 265 LYS A O 1
ATOM 2200 N N . ALA A 1 266 ? 6.192 0.989 -11.709 1.00 98.12 266 ALA A N 1
ATOM 2201 C CA . ALA A 1 266 ? 6.868 1.172 -10.433 1.00 98.12 266 ALA A CA 1
ATOM 2202 C C . ALA A 1 266 ? 7.077 -0.174 -9.739 1.00 98.12 266 ALA A C 1
ATOM 2204 O O . ALA A 1 266 ? 8.189 -0.495 -9.322 1.00 98.12 266 ALA A O 1
ATOM 2205 N N . PHE A 1 267 ? 6.028 -0.997 -9.669 1.00 98.44 267 PHE A N 1
ATOM 2206 C CA . PHE A 1 267 ? 6.131 -2.307 -9.043 1.00 98.44 267 PHE A CA 1
ATOM 2207 C C . PHE A 1 267 ? 7.026 -3.268 -9.834 1.00 98.44 267 PHE A C 1
ATOM 2209 O O . PHE A 1 267 ? 7.940 -3.861 -9.263 1.00 98.44 267 PHE A O 1
ATOM 2216 N N . VAL A 1 268 ? 6.845 -3.366 -11.154 1.00 98.50 268 VAL A N 1
ATOM 2217 C CA . VAL A 1 268 ? 7.688 -4.195 -12.031 1.00 98.50 268 VAL A CA 1
ATOM 2218 C C . VAL A 1 268 ? 9.157 -3.796 -11.924 1.00 98.50 268 VAL A C 1
ATOM 2220 O O . VAL A 1 268 ? 10.020 -4.664 -11.804 1.00 98.50 268 VAL A O 1
ATOM 2223 N N . ASN A 1 269 ? 9.457 -2.496 -11.906 1.00 98.44 269 ASN A N 1
ATOM 2224 C CA . ASN A 1 269 ? 10.824 -2.001 -11.799 1.00 98.44 269 ASN A CA 1
ATOM 2225 C C . ASN A 1 269 ? 11.470 -2.345 -10.447 1.00 98.44 269 ASN A C 1
ATOM 2227 O O . ASN A 1 269 ? 12.633 -2.741 -10.406 1.00 98.44 269 ASN A O 1
ATOM 2231 N N . ARG A 1 270 ? 10.713 -2.274 -9.344 1.00 98.00 270 ARG A N 1
ATOM 2232 C CA . ARG A 1 270 ? 11.162 -2.730 -8.014 1.00 98.00 270 ARG A CA 1
ATOM 2233 C C . ARG A 1 270 ? 11.415 -4.229 -7.962 1.00 98.00 270 ARG A C 1
ATOM 2235 O O . ARG A 1 270 ? 12.393 -4.677 -7.357 1.00 98.00 270 ARG A O 1
ATOM 2242 N N . VAL A 1 271 ? 10.537 -5.009 -8.592 1.00 97.75 271 VAL A N 1
ATOM 2243 C CA . VAL A 1 271 ? 10.697 -6.461 -8.668 1.00 97.75 271 VAL A CA 1
ATOM 2244 C C . VAL A 1 271 ? 11.946 -6.806 -9.468 1.00 97.75 271 VAL A C 1
ATOM 2246 O O . VAL A 1 271 ? 12.773 -7.580 -8.996 1.00 97.75 271 VAL A O 1
ATOM 2249 N N . TRP A 1 272 ? 12.136 -6.164 -10.620 1.00 97.62 272 TRP A N 1
ATOM 2250 C CA . TRP A 1 272 ? 13.346 -6.282 -11.428 1.00 97.62 272 TRP A CA 1
ATOM 2251 C C . TRP A 1 272 ? 14.603 -5.929 -10.623 1.00 97.62 272 TRP A C 1
ATOM 2253 O O . TRP A 1 272 ? 15.532 -6.731 -10.531 1.00 97.62 272 TRP A O 1
ATOM 2263 N N . ALA A 1 273 ? 14.611 -4.773 -9.956 1.00 95.56 273 ALA A N 1
ATOM 2264 C CA . ALA A 1 273 ? 15.735 -4.334 -9.134 1.00 95.56 273 ALA A CA 1
ATOM 2265 C C . ALA A 1 273 ? 16.084 -5.332 -8.018 1.00 95.56 273 ALA A C 1
ATOM 2267 O O . ALA A 1 273 ? 17.253 -5.472 -7.672 1.00 95.56 273 ALA A O 1
ATOM 2268 N N . SER A 1 274 ? 15.104 -6.079 -7.501 1.00 92.50 274 SER A N 1
ATOM 2269 C CA . SER A 1 274 ? 15.338 -7.107 -6.479 1.00 92.50 274 SER A CA 1
ATOM 2270 C C . SER A 1 274 ? 16.120 -8.322 -6.997 1.00 92.50 274 SER A C 1
ATOM 2272 O O . SER A 1 274 ? 16.737 -9.013 -6.193 1.00 92.50 274 SER A O 1
ATOM 2274 N N . TYR A 1 275 ? 16.125 -8.575 -8.312 1.00 92.38 275 TYR A N 1
ATOM 2275 C CA . TYR A 1 275 ? 16.899 -9.655 -8.942 1.00 92.38 275 TYR A CA 1
ATOM 2276 C C . TYR A 1 275 ? 18.245 -9.186 -9.502 1.00 92.38 275 TYR A C 1
ATOM 2278 O O . TYR A 1 275 ? 19.213 -9.944 -9.494 1.00 92.38 275 TYR A O 1
ATOM 2286 N N . PHE A 1 276 ? 18.310 -7.949 -9.998 1.00 92.94 276 PHE A N 1
ATOM 2287 C CA . PHE A 1 276 ? 19.488 -7.425 -10.699 1.00 92.94 276 PHE A CA 1
ATOM 2288 C C . PHE A 1 276 ? 20.291 -6.403 -9.880 1.00 92.94 276 PHE A C 1
ATOM 2290 O O . PHE A 1 276 ? 21.304 -5.902 -10.363 1.00 92.94 276 PHE A O 1
ATOM 2297 N N . ASN A 1 277 ? 19.844 -6.075 -8.659 1.00 90.06 277 ASN A N 1
ATOM 2298 C CA . ASN A 1 277 ? 20.383 -5.010 -7.799 1.00 90.06 277 ASN A CA 1
ATOM 2299 C C . ASN A 1 277 ? 20.429 -3.621 -8.476 1.00 90.06 277 ASN A C 1
ATOM 2301 O O . ASN A 1 277 ? 21.164 -2.728 -8.059 1.00 90.06 277 ASN A O 1
ATOM 2305 N N . ARG A 1 278 ? 19.657 -3.469 -9.555 1.00 93.81 278 ARG A N 1
ATOM 2306 C CA . ARG A 1 278 ? 19.525 -2.272 -10.381 1.00 93.81 278 ARG A CA 1
ATOM 2307 C C . ARG A 1 278 ? 18.199 -2.343 -11.129 1.00 93.81 278 ARG A C 1
ATOM 2309 O O . ARG A 1 278 ? 17.901 -3.369 -11.743 1.00 93.81 278 ARG A O 1
ATOM 2316 N N . GLY A 1 279 ? 17.410 -1.277 -11.082 1.00 96.06 279 GLY A N 1
ATOM 2317 C CA . GLY A 1 279 ? 16.176 -1.171 -11.856 1.00 96.06 279 GLY A CA 1
ATOM 2318 C C . GLY A 1 279 ? 16.434 -0.916 -13.342 1.00 96.06 279 GLY A C 1
ATOM 2319 O O . GLY A 1 279 ? 17.506 -0.464 -13.746 1.00 96.06 279 GLY A O 1
ATOM 2320 N N . ILE A 1 280 ? 15.425 -1.173 -14.175 1.00 97.62 280 ILE A N 1
ATOM 2321 C CA . ILE A 1 280 ? 15.403 -0.672 -15.558 1.00 97.62 280 ILE A CA 1
ATOM 2322 C C . ILE A 1 280 ? 15.379 0.865 -15.532 1.00 97.62 280 ILE A C 1
ATOM 2324 O O . ILE A 1 280 ? 16.030 1.516 -16.345 1.00 97.62 280 ILE A O 1
ATOM 2328 N N . ILE A 1 281 ? 14.668 1.437 -14.561 1.00 97.25 281 ILE A N 1
ATOM 2329 C CA . ILE A 1 281 ? 14.825 2.820 -14.105 1.00 97.25 281 ILE A CA 1
ATOM 2330 C C . ILE A 1 281 ? 15.615 2.767 -12.797 1.00 97.25 281 ILE A C 1
ATOM 2332 O O . ILE A 1 281 ? 15.221 2.043 -11.882 1.00 97.25 281 ILE A O 1
ATOM 2336 N N . GLU A 1 282 ? 16.717 3.509 -12.706 1.00 95.44 282 GLU A N 1
ATOM 2337 C CA . GLU A 1 282 ? 17.589 3.518 -11.528 1.00 95.44 282 GLU A CA 1
ATOM 2338 C C . GLU A 1 282 ? 17.772 4.960 -11.030 1.00 95.44 282 GLU A C 1
ATOM 2340 O O . GLU A 1 282 ? 18.212 5.797 -11.819 1.00 95.44 282 GLU A O 1
ATOM 2345 N N . PRO A 1 283 ? 17.468 5.288 -9.758 1.00 94.56 283 PRO A N 1
ATOM 2346 C CA . PRO A 1 283 ? 16.977 4.409 -8.688 1.00 94.56 283 PRO A CA 1
ATOM 2347 C C . PRO A 1 283 ? 15.603 3.775 -8.946 1.00 94.56 283 PRO A C 1
ATOM 2349 O O . PRO A 1 283 ? 14.754 4.373 -9.602 1.00 94.56 283 PRO A O 1
ATOM 2352 N N . ALA A 1 284 ? 15.363 2.591 -8.367 1.00 92.75 284 ALA A N 1
ATOM 2353 C CA . ALA A 1 284 ? 14.140 1.812 -8.603 1.00 92.75 284 ALA A CA 1
ATOM 2354 C C . ALA A 1 284 ? 12.822 2.543 -8.249 1.00 92.75 284 ALA A C 1
ATOM 2356 O O . ALA A 1 284 ? 11.777 2.239 -8.826 1.00 92.75 284 ALA A O 1
ATOM 2357 N N . ASP A 1 285 ? 12.902 3.523 -7.340 1.00 86.88 285 ASP A N 1
ATOM 2358 C CA . ASP A 1 285 ? 11.801 4.353 -6.825 1.00 86.88 285 ASP A CA 1
ATOM 2359 C C . ASP A 1 285 ? 11.893 5.823 -7.276 1.00 86.88 285 ASP A C 1
ATOM 2361 O O . ASP A 1 285 ? 11.617 6.744 -6.495 1.00 86.88 285 ASP A O 1
ATOM 2365 N N . ASP A 1 286 ? 12.410 6.070 -8.477 1.00 92.06 286 ASP A N 1
ATOM 2366 C CA . ASP A 1 286 ? 12.560 7.423 -9.016 1.00 92.06 286 ASP A CA 1
ATOM 2367 C C . ASP A 1 286 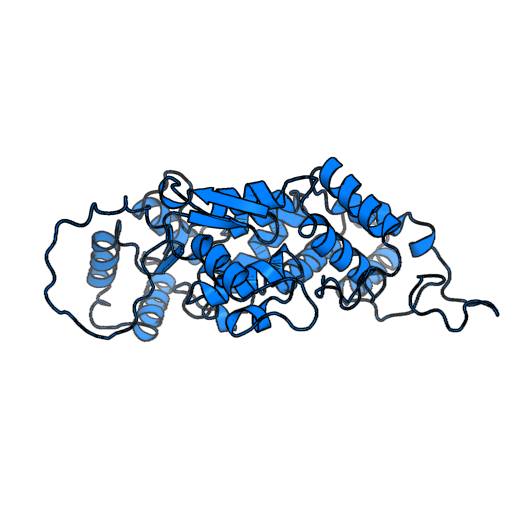? 12.094 7.507 -10.472 1.00 92.06 286 ASP A C 1
ATOM 2369 O O . ASP A 1 286 ? 12.859 7.818 -11.388 1.00 92.06 286 ASP A O 1
ATOM 2373 N N . LEU A 1 287 ? 10.813 7.189 -10.679 1.00 93.94 287 LEU A N 1
ATOM 2374 C CA . LEU A 1 287 ? 10.139 7.335 -11.962 1.00 93.94 287 LEU A CA 1
ATOM 2375 C C . LEU A 1 287 ? 9.859 8.822 -12.198 1.00 93.94 287 LEU A C 1
ATOM 2377 O O . LEU A 1 287 ? 8.916 9.387 -11.646 1.00 93.94 287 LEU A O 1
ATOM 2381 N N . ASN A 1 288 ? 10.683 9.456 -13.028 1.00 92.06 288 ASN A N 1
ATOM 2382 C CA . ASN A 1 288 ? 10.511 10.843 -13.448 1.00 92.06 288 ASN A CA 1
ATOM 2383 C C . ASN A 1 288 ? 10.966 11.032 -14.904 1.00 92.06 288 ASN A C 1
ATOM 2385 O O . ASN A 1 288 ? 11.695 10.207 -15.458 1.00 92.06 288 ASN A O 1
ATOM 2389 N N . LEU A 1 289 ? 10.542 12.129 -15.538 1.00 89.62 289 LEU A N 1
ATOM 2390 C CA . LEU A 1 289 ? 10.836 12.393 -16.954 1.00 89.62 289 LEU A CA 1
ATOM 2391 C C . LEU A 1 289 ? 12.334 12.562 -17.267 1.00 89.62 289 LEU A C 1
ATOM 2393 O O . LEU A 1 289 ? 12.744 12.333 -18.404 1.00 89.62 289 LEU A O 1
ATOM 2397 N N . ALA A 1 290 ? 13.147 12.962 -16.288 1.00 92.38 290 ALA A N 1
ATOM 2398 C CA . ALA A 1 290 ? 14.593 13.113 -16.437 1.00 92.38 290 ALA A CA 1
ATOM 2399 C C . ALA A 1 290 ? 15.377 11.815 -16.163 1.00 92.38 290 ALA A C 1
ATOM 2401 O O . ALA A 1 290 ? 16.594 11.797 -16.346 1.00 92.38 290 ALA A O 1
ATOM 2402 N N . ASN A 1 291 ? 14.697 10.738 -15.761 1.00 93.88 291 ASN A N 1
ATOM 2403 C CA . ASN A 1 291 ? 15.281 9.433 -15.476 1.00 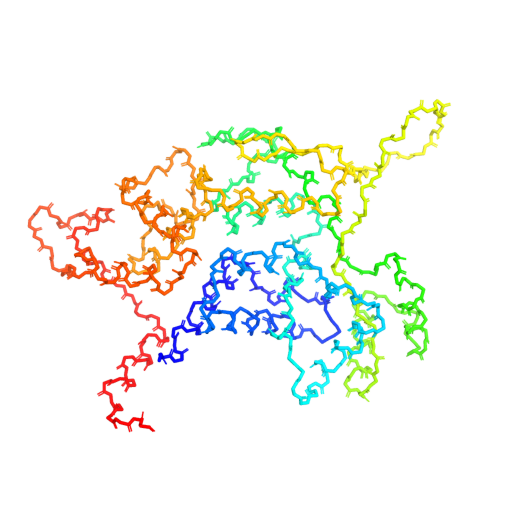93.88 291 ASN A CA 1
ATOM 2404 C C . ASN A 1 291 ? 14.623 8.340 -16.342 1.00 93.88 291 ASN A C 1
ATOM 2406 O O . ASN A 1 291 ? 13.827 7.538 -15.842 1.00 93.88 291 ASN A O 1
ATOM 2410 N N . PRO A 1 292 ? 14.882 8.328 -17.664 1.00 94.44 292 PRO A N 1
ATOM 2411 C CA . PRO A 1 292 ? 14.262 7.363 -18.559 1.00 94.44 292 PRO A CA 1
ATOM 2412 C C . PRO A 1 292 ? 14.772 5.935 -18.296 1.00 94.44 292 PRO A C 1
ATOM 2414 O O . PRO A 1 292 ? 15.914 5.747 -17.872 1.00 94.44 292 PRO A O 1
ATOM 2417 N N . PRO A 1 293 ? 13.961 4.909 -18.607 1.00 96.94 293 PRO A N 1
ATOM 2418 C CA . PRO A 1 293 ? 14.388 3.518 -18.508 1.00 96.94 293 PRO A CA 1
ATOM 2419 C C . PRO A 1 293 ? 15.576 3.231 -19.433 1.00 96.94 293 PRO A C 1
ATOM 2421 O O . PRO A 1 293 ? 15.570 3.642 -20.595 1.00 96.94 293 PRO A O 1
ATOM 2424 N N . SER A 1 294 ? 16.541 2.432 -18.966 1.00 96.50 294 SER A N 1
ATOM 2425 C CA . SER A 1 294 ? 17.631 1.917 -19.810 1.00 96.50 294 SER A CA 1
ATOM 2426 C C . SER A 1 294 ? 17.110 1.065 -20.970 1.00 96.50 294 SER A C 1
ATOM 2428 O O . SER A 1 294 ? 17.719 1.016 -22.036 1.00 96.50 294 SER A O 1
ATOM 2430 N N . ASN A 1 295 ? 15.947 0.433 -20.787 1.00 96.69 295 ASN A N 1
ATOM 2431 C CA . ASN A 1 295 ? 15.218 -0.279 -21.827 1.00 96.69 295 ASN A CA 1
ATOM 2432 C C . ASN A 1 295 ? 13.700 -0.075 -21.665 1.00 96.69 295 ASN A C 1
ATOM 2434 O O . ASN A 1 295 ? 13.022 -0.832 -20.969 1.00 96.69 295 ASN A O 1
ATOM 2438 N N . GLY A 1 296 ? 13.166 0.967 -22.309 1.00 96.56 296 GLY A N 1
ATOM 2439 C CA . GLY A 1 296 ? 11.732 1.287 -22.296 1.00 96.56 296 GLY A CA 1
ATOM 2440 C C . GLY A 1 296 ? 10.830 0.161 -22.821 1.00 96.56 296 GLY A C 1
ATOM 2441 O O . GLY A 1 296 ? 9.928 -0.245 -22.091 1.00 96.56 296 GLY A O 1
ATOM 2442 N N . PRO A 1 297 ? 11.095 -0.409 -24.015 1.00 97.62 297 PRO A N 1
ATOM 2443 C CA . PRO A 1 297 ? 10.292 -1.506 -24.558 1.00 97.62 297 PRO A CA 1
ATOM 2444 C C . PRO A 1 297 ? 10.179 -2.723 -23.631 1.00 97.62 297 PRO A C 1
ATOM 2446 O O . PRO A 1 297 ? 9.115 -3.334 -23.556 1.00 97.62 297 PRO A O 1
ATOM 2449 N N . LEU A 1 298 ? 11.248 -3.063 -22.901 1.00 97.44 298 LEU A N 1
ATOM 2450 C CA . LEU A 1 298 ? 11.228 -4.140 -21.909 1.00 97.44 298 LEU A CA 1
ATOM 2451 C C . LEU A 1 298 ? 10.314 -3.811 -20.723 1.00 97.44 298 LEU A C 1
ATOM 2453 O O . LEU A 1 298 ? 9.487 -4.637 -20.340 1.00 97.44 298 LEU A O 1
ATOM 2457 N N . LEU A 1 299 ? 10.451 -2.614 -20.145 1.00 97.94 299 LEU A N 1
ATOM 2458 C CA . LEU A 1 299 ? 9.616 -2.195 -19.018 1.00 97.94 299 LEU A CA 1
ATOM 2459 C C . LEU A 1 299 ? 8.136 -2.118 -19.420 1.00 97.94 299 LEU A C 1
ATOM 2461 O O . LEU A 1 299 ? 7.272 -2.553 -18.657 1.00 97.94 299 LEU A O 1
ATOM 2465 N N . ASP A 1 300 ? 7.843 -1.615 -20.620 1.00 97.88 300 ASP A N 1
ATOM 2466 C CA . ASP A 1 300 ? 6.487 -1.558 -21.171 1.00 97.88 300 ASP A CA 1
ATOM 2467 C C . ASP A 1 300 ? 5.905 -2.959 -21.401 1.00 97.88 300 ASP A C 1
ATOM 2469 O O . ASP A 1 300 ? 4.751 -3.203 -21.048 1.00 97.88 300 ASP A O 1
ATOM 2473 N N . TYR A 1 301 ? 6.699 -3.893 -21.943 1.00 98.12 301 TYR A N 1
ATOM 2474 C CA . TYR A 1 301 ? 6.296 -5.292 -22.103 1.00 98.12 301 TYR A CA 1
ATOM 2475 C C . TYR A 1 301 ? 5.928 -5.916 -20.755 1.00 98.12 301 TYR A C 1
ATOM 2477 O O . TYR A 1 301 ? 4.791 -6.354 -20.584 1.00 98.12 301 TYR A O 1
ATOM 2485 N N . LEU A 1 302 ? 6.847 -5.891 -19.784 1.00 98.44 302 LEU A N 1
ATOM 2486 C CA . LEU A 1 302 ? 6.623 -6.506 -18.474 1.00 98.44 302 LEU A CA 1
ATOM 2487 C C . LEU A 1 302 ? 5.422 -5.886 -17.754 1.00 98.44 302 LEU A C 1
ATOM 2489 O O . LEU A 1 302 ? 4.624 -6.610 -17.172 1.00 98.44 302 LEU A O 1
ATOM 2493 N N . SER A 1 303 ? 5.259 -4.563 -17.826 1.00 98.38 303 SER A N 1
ATOM 2494 C CA . SER A 1 303 ? 4.146 -3.866 -17.168 1.00 98.38 303 SER A CA 1
ATOM 2495 C C . SER A 1 303 ? 2.799 -4.213 -17.792 1.00 98.38 303 SER A C 1
ATOM 2497 O O . SER A 1 303 ? 1.844 -4.483 -17.070 1.00 98.38 303 SER A O 1
ATOM 2499 N N . ARG A 1 304 ? 2.715 -4.254 -19.126 1.00 98.19 304 ARG A N 1
ATOM 2500 C CA . ARG A 1 304 ? 1.481 -4.627 -19.825 1.00 98.19 304 ARG A CA 1
ATOM 2501 C C . ARG A 1 304 ? 1.095 -6.077 -19.555 1.00 98.19 304 ARG A C 1
ATOM 2503 O O . ARG A 1 304 ? -0.069 -6.352 -19.281 1.00 98.19 304 ARG A O 1
ATOM 2510 N N . GLU A 1 305 ? 2.048 -7.000 -19.644 1.00 98.44 305 GLU A N 1
ATOM 2511 C CA . GLU A 1 305 ? 1.765 -8.414 -19.390 1.00 98.44 305 GLU A CA 1
ATOM 2512 C C . GLU A 1 305 ? 1.442 -8.661 -17.906 1.00 98.44 305 GLU A C 1
ATOM 2514 O O . GLU A 1 305 ? 0.537 -9.433 -17.608 1.00 98.44 305 GLU A O 1
ATOM 2519 N N . PHE A 1 306 ? 2.051 -7.914 -16.977 1.00 98.69 306 PHE A N 1
ATOM 2520 C CA . PHE A 1 306 ? 1.685 -7.962 -15.559 1.00 98.69 306 PHE A CA 1
ATOM 2521 C C . PHE A 1 306 ? 0.218 -7.591 -15.321 1.00 98.69 306 PHE A C 1
ATOM 2523 O O . PHE A 1 306 ? -0.477 -8.291 -14.589 1.00 98.69 306 PHE A O 1
ATOM 2530 N N . ILE A 1 307 ? -0.279 -6.542 -15.986 1.00 98.50 307 ILE A N 1
ATOM 2531 C CA . ILE A 1 307 ? -1.695 -6.149 -15.912 1.00 98.50 307 ILE A CA 1
ATOM 2532 C C . ILE A 1 307 ? -2.595 -7.247 -16.499 1.00 98.50 307 ILE A C 1
ATOM 2534 O O . ILE A 1 307 ? -3.555 -7.660 -15.852 1.00 98.50 307 ILE A O 1
ATOM 2538 N N . LYS A 1 308 ? -2.261 -7.783 -17.682 1.00 98.19 308 LYS A N 1
ATOM 2539 C CA . LYS A 1 308 ? -3.027 -8.871 -18.327 1.00 98.19 308 LYS A CA 1
ATOM 2540 C C . LYS A 1 308 ? -3.097 -10.145 -17.487 1.00 98.19 308 LYS A C 1
ATOM 2542 O O . LYS A 1 308 ? -4.078 -10.879 -17.563 1.00 98.19 308 LYS A O 1
ATOM 2547 N N . HIS A 1 309 ? -2.062 -10.402 -16.696 1.00 98.44 309 HIS A N 1
ATOM 2548 C CA . HIS A 1 309 ? -1.993 -11.518 -15.761 1.00 98.44 309 HIS A CA 1
ATOM 2549 C C . HIS A 1 309 ? -2.568 -11.165 -14.379 1.00 98.44 309 HIS A C 1
ATOM 2551 O O . HIS A 1 309 ? -2.231 -11.810 -13.392 1.00 98.44 309 HIS A O 1
ATOM 2557 N N . ASN A 1 310 ? -3.454 -10.163 -14.293 1.00 98.12 310 ASN A N 1
ATOM 2558 C CA . ASN A 1 310 ? -4.133 -9.740 -13.064 1.00 98.12 310 ASN A CA 1
ATOM 2559 C C . ASN A 1 310 ? -3.163 -9.410 -11.922 1.00 98.12 310 ASN A C 1
ATOM 2561 O O . ASN A 1 310 ? -3.411 -9.747 -10.765 1.00 98.12 310 ASN A O 1
ATOM 2565 N N . PHE A 1 311 ? -2.043 -8.768 -12.256 1.00 98.56 311 PHE A N 1
ATOM 2566 C CA . PHE A 1 311 ? -1.024 -8.365 -11.295 1.00 98.56 311 PHE A CA 1
ATOM 2567 C C . PHE A 1 311 ? -0.441 -9.549 -10.490 1.00 98.56 311 PHE A C 1
ATOM 2569 O O . PHE A 1 311 ? -0.052 -9.388 -9.329 1.00 98.56 311 PHE A O 1
ATOM 2576 N N . ASP A 1 312 ? -0.370 -10.740 -11.099 1.00 98.56 312 ASP A N 1
ATOM 2577 C CA . ASP A 1 312 ? 0.195 -11.957 -10.505 1.00 98.56 312 ASP A CA 1
ATOM 2578 C C . ASP A 1 312 ? 1.720 -11.835 -10.318 1.00 98.56 312 ASP A C 1
ATOM 2580 O O . ASP A 1 312 ? 2.509 -11.820 -11.272 1.00 98.56 312 ASP A O 1
ATOM 2584 N N . MET A 1 313 ? 2.146 -11.753 -9.054 1.00 97.88 313 MET A N 1
ATOM 2585 C CA . MET A 1 313 ? 3.556 -11.637 -8.681 1.00 97.88 313 MET A CA 1
ATOM 2586 C C . MET A 1 313 ? 4.358 -12.884 -9.068 1.00 97.88 313 MET A C 1
ATOM 2588 O O . MET A 1 313 ? 5.471 -12.760 -9.583 1.00 97.88 313 MET A O 1
ATOM 2592 N N . LYS A 1 314 ? 3.805 -14.087 -8.872 1.00 96.62 314 LYS A N 1
ATOM 2593 C CA . LYS A 1 314 ? 4.482 -15.346 -9.220 1.00 96.62 314 LYS A CA 1
ATOM 2594 C C . LYS A 1 314 ? 4.682 -15.466 -10.726 1.00 96.62 314 LYS A C 1
ATOM 2596 O O . LYS A 1 314 ? 5.738 -15.941 -11.149 1.00 96.62 314 LYS A O 1
ATOM 2601 N N . TRP A 1 315 ? 3.724 -15.005 -11.531 1.00 98.12 315 TRP A N 1
ATOM 2602 C CA . TRP A 1 315 ? 3.918 -14.884 -12.978 1.00 98.12 315 TRP A CA 1
ATOM 2603 C C . TRP A 1 315 ? 5.094 -13.953 -13.302 1.00 98.12 315 TRP A C 1
ATOM 2605 O O . TRP A 1 315 ? 6.004 -14.363 -14.020 1.00 98.12 315 TRP A O 1
ATOM 2615 N N . LEU A 1 316 ? 5.139 -12.753 -12.713 1.00 98.50 316 LEU A N 1
ATOM 2616 C CA . LEU A 1 316 ? 6.193 -11.774 -12.998 1.00 98.50 316 LEU A CA 1
ATOM 2617 C C . LEU A 1 316 ? 7.587 -12.304 -12.631 1.00 98.50 316 LEU A C 1
ATOM 2619 O O . LEU A 1 316 ? 8.538 -12.159 -13.398 1.00 98.50 316 LEU A O 1
ATOM 2623 N N . HIS A 1 317 ? 7.719 -12.951 -11.471 1.00 96.94 317 HIS A N 1
ATOM 2624 C CA . HIS A 1 317 ? 8.979 -13.579 -11.071 1.00 96.94 317 HIS A CA 1
ATOM 2625 C C . HIS A 1 317 ? 9.400 -14.684 -12.039 1.00 96.94 317 HIS A C 1
ATOM 2627 O O . HIS A 1 317 ? 10.574 -14.769 -12.397 1.00 96.94 317 HIS A O 1
ATOM 2633 N N . ARG A 1 318 ? 8.456 -15.518 -12.484 1.00 97.56 318 ARG A N 1
ATOM 2634 C CA . ARG A 1 318 ? 8.714 -16.589 -13.453 1.00 97.56 318 ARG A CA 1
ATOM 2635 C C . ARG A 1 318 ? 9.162 -16.033 -14.801 1.00 97.56 318 ARG A C 1
ATOM 2637 O O . ARG A 1 318 ? 10.107 -16.558 -15.380 1.00 97.56 318 ARG A O 1
ATOM 2644 N N . GLU A 1 319 ? 8.521 -14.970 -15.273 1.00 98.19 319 GLU A N 1
ATOM 2645 C CA . GLU A 1 319 ? 8.876 -14.312 -16.532 1.00 98.19 319 GLU A CA 1
ATOM 2646 C C . GLU A 1 319 ? 10.303 -13.747 -16.478 1.00 98.19 319 GLU A C 1
ATOM 2648 O O . GLU A 1 319 ? 11.109 -13.981 -17.378 1.00 98.19 319 GLU A O 1
ATOM 2653 N N . ILE A 1 320 ? 10.665 -13.076 -15.378 1.00 97.94 320 ILE A N 1
ATOM 2654 C CA . ILE A 1 320 ? 12.018 -12.536 -15.188 1.00 97.94 320 ILE A CA 1
ATOM 2655 C C . ILE A 1 320 ? 13.052 -13.664 -15.099 1.00 97.94 320 ILE A C 1
ATOM 2657 O O . ILE A 1 320 ? 14.066 -13.625 -15.797 1.00 97.94 320 ILE A O 1
ATOM 2661 N N . THR A 1 321 ? 12.808 -14.673 -14.263 1.00 95.81 321 THR A N 1
ATOM 2662 C CA . THR A 1 321 ? 13.785 -15.743 -13.988 1.00 95.81 321 THR A CA 1
ATOM 2663 C C . THR A 1 321 ? 13.996 -16.695 -15.166 1.00 95.81 321 THR A C 1
ATOM 2665 O O . THR A 1 321 ? 15.081 -17.259 -15.297 1.00 95.81 321 THR A O 1
ATOM 2668 N N . ASN A 1 322 ? 13.023 -16.824 -16.071 1.00 97.38 322 ASN A N 1
ATOM 2669 C CA . ASN A 1 322 ? 13.170 -17.589 -17.314 1.00 97.38 322 ASN A CA 1
ATOM 2670 C C . ASN A 1 322 ? 13.750 -16.776 -18.484 1.00 97.38 322 ASN A C 1
ATOM 2672 O O . ASN A 1 322 ? 13.928 -17.322 -19.571 1.00 97.38 322 ASN A O 1
ATOM 2676 N N . SER A 1 323 ? 14.044 -15.487 -18.295 1.00 97.25 323 SER A N 1
ATOM 2677 C CA . SER A 1 323 ? 14.606 -14.651 -19.358 1.00 97.25 323 SER A CA 1
ATOM 2678 C C . SER A 1 323 ? 16.089 -14.938 -19.610 1.00 97.25 323 SER A C 1
ATOM 2680 O O . SER A 1 323 ? 16.858 -15.182 -18.675 1.00 97.25 323 SER A O 1
ATOM 2682 N N . ASP A 1 324 ? 16.532 -14.778 -20.862 1.00 95.44 324 ASP A N 1
ATOM 2683 C CA . ASP A 1 324 ? 17.961 -14.794 -21.211 1.00 95.44 324 ASP A CA 1
ATOM 2684 C C . ASP A 1 324 ? 18.760 -13.800 -20.360 1.00 95.44 324 ASP A C 1
ATOM 2686 O O . ASP A 1 324 ? 19.901 -14.068 -19.996 1.00 95.44 324 ASP A O 1
ATOM 2690 N N . THR A 1 325 ? 18.166 -12.650 -20.023 1.00 94.81 325 THR A N 1
ATOM 2691 C CA . THR A 1 325 ? 18.806 -11.612 -19.208 1.00 94.81 325 THR A CA 1
ATOM 2692 C C . THR A 1 325 ? 19.172 -12.122 -17.817 1.00 94.81 325 THR A C 1
ATOM 2694 O O . THR A 1 325 ? 20.293 -11.890 -17.369 1.00 94.81 325 THR A O 1
ATOM 2697 N N . TYR A 1 326 ? 18.265 -12.840 -17.148 1.00 95.19 326 TYR A N 1
ATOM 2698 C CA . TYR A 1 326 ? 18.528 -13.422 -15.829 1.00 95.19 326 TYR A CA 1
ATOM 2699 C C . TYR A 1 326 ? 19.526 -14.587 -15.897 1.00 95.19 326 TYR A C 1
ATOM 2701 O O . TYR A 1 326 ? 20.368 -14.734 -15.017 1.00 95.19 326 TYR A O 1
ATOM 2709 N N . GLN A 1 327 ? 19.478 -15.378 -16.973 1.00 95.00 327 GLN A N 1
ATOM 2710 C CA . GLN A 1 327 ? 20.320 -16.566 -17.166 1.00 95.00 327 GLN A CA 1
ATOM 2711 C C . GLN A 1 327 ? 21.738 -16.256 -17.689 1.00 95.00 327 GLN A C 1
ATOM 2713 O O . GLN A 1 327 ? 22.557 -17.162 -17.875 1.00 95.00 327 GLN A O 1
ATOM 2718 N N . ARG A 1 328 ? 22.067 -14.983 -17.948 1.00 94.31 328 ARG A N 1
ATOM 2719 C CA . ARG A 1 328 ? 23.398 -14.575 -18.421 1.00 94.31 328 ARG A CA 1
ATOM 2720 C C . ARG A 1 328 ? 24.485 -14.879 -17.393 1.00 94.31 328 ARG A C 1
ATOM 2722 O O . ARG A 1 328 ? 24.329 -14.686 -16.192 1.00 94.31 328 ARG A O 1
ATOM 2729 N N . SER A 1 329 ? 25.655 -15.280 -17.890 1.00 94.31 329 SER A N 1
ATOM 2730 C CA . SER A 1 329 ? 26.848 -15.422 -17.051 1.00 94.31 329 SER A CA 1
ATOM 2731 C C . SER A 1 329 ? 27.288 -14.069 -16.487 1.00 94.31 329 SER A C 1
ATOM 2733 O O . SER A 1 329 ? 27.094 -13.032 -17.116 1.00 94.31 329 SER A O 1
ATOM 2735 N N . TRP A 1 330 ? 27.959 -14.087 -15.336 1.00 94.38 330 TRP A N 1
ATOM 2736 C CA . TRP A 1 330 ? 28.678 -12.923 -14.812 1.00 94.38 330 TRP A CA 1
ATOM 2737 C C . TRP A 1 330 ? 29.971 -12.622 -15.582 1.00 94.38 330 TRP A C 1
ATOM 2739 O O . TRP A 1 330 ? 30.531 -11.535 -15.466 1.00 94.38 330 TRP A O 1
ATOM 2749 N N . LYS A 1 331 ? 30.480 -13.592 -16.356 1.00 95.88 331 LYS A N 1
ATOM 2750 C CA . LYS A 1 331 ? 31.720 -13.435 -17.118 1.00 95.88 331 LYS A CA 1
ATOM 2751 C C . LYS A 1 331 ? 31.499 -12.482 -18.286 1.00 95.88 331 LYS A C 1
ATOM 2753 O O . LYS A 1 331 ? 30.722 -12.768 -19.196 1.00 95.88 331 LYS A O 1
ATOM 2758 N N . THR A 1 332 ? 32.240 -11.386 -18.281 1.00 96.00 332 THR A N 1
ATOM 2759 C CA . THR A 1 332 ? 32.227 -10.406 -19.362 1.00 96.00 332 THR A CA 1
ATOM 2760 C C . THR A 1 332 ? 33.117 -10.831 -20.529 1.00 96.00 332 THR A C 1
ATOM 2762 O O . THR A 1 332 ? 34.001 -11.684 -20.420 1.00 96.00 332 THR A O 1
ATOM 2765 N N . ASN A 1 333 ? 32.869 -10.220 -21.681 1.00 94.38 333 ASN A N 1
ATOM 2766 C CA . ASN A 1 333 ? 33.721 -10.238 -22.858 1.00 94.38 333 ASN A CA 1
ATOM 2767 C C . ASN A 1 333 ? 34.302 -8.829 -23.098 1.00 94.38 333 ASN A C 1
ATOM 2769 O O . ASN A 1 333 ? 34.002 -7.874 -22.383 1.00 94.38 333 ASN A O 1
ATOM 2773 N N . LYS A 1 334 ? 35.130 -8.675 -24.139 1.00 95.88 334 LYS A N 1
ATOM 2774 C CA . LYS A 1 334 ? 35.819 -7.402 -24.429 1.00 95.88 334 LYS A CA 1
ATOM 2775 C C . LYS A 1 334 ? 34.880 -6.210 -24.663 1.00 95.88 334 LYS A C 1
ATOM 2777 O O . LYS A 1 334 ? 35.307 -5.079 -24.478 1.00 95.88 334 LYS A O 1
ATOM 2782 N N . THR A 1 335 ? 33.644 -6.449 -25.098 1.00 95.12 335 THR A N 1
ATOM 2783 C CA . THR A 1 335 ? 32.693 -5.397 -25.499 1.00 95.12 335 THR A CA 1
ATOM 2784 C C . THR A 1 335 ? 31.736 -4.974 -24.390 1.00 95.12 335 THR A C 1
ATOM 2786 O O . THR A 1 335 ? 31.171 -3.892 -24.478 1.00 95.12 335 THR A O 1
ATOM 2789 N N . ASN A 1 336 ? 31.569 -5.789 -23.343 1.00 95.31 336 ASN A N 1
ATOM 2790 C CA . ASN A 1 336 ? 30.609 -5.527 -22.270 1.00 95.31 336 ASN A CA 1
ATOM 2791 C C . ASN A 1 336 ? 31.234 -5.464 -20.867 1.00 95.31 336 ASN A C 1
ATOM 2793 O O . ASN A 1 336 ? 30.514 -5.378 -19.880 1.00 95.31 336 ASN A O 1
ATOM 2797 N N . ALA A 1 337 ? 32.567 -5.470 -20.777 1.00 93.38 337 ALA A N 1
ATOM 2798 C CA . ALA A 1 337 ? 33.295 -5.416 -19.509 1.00 93.38 337 ALA A CA 1
ATOM 2799 C C . ALA A 1 337 ? 32.962 -4.195 -18.634 1.00 93.38 337 ALA A C 1
ATOM 2801 O O . ALA A 1 337 ? 33.157 -4.261 -17.427 1.00 93.38 337 ALA A O 1
ATOM 2802 N N . LEU A 1 338 ? 32.487 -3.102 -19.241 1.00 93.50 338 LEU A N 1
ATOM 2803 C CA . LEU A 1 338 ? 32.123 -1.853 -18.562 1.00 93.50 338 LEU A CA 1
ATOM 2804 C C . LEU A 1 338 ? 30.611 -1.579 -18.581 1.00 93.50 338 LEU A C 1
ATOM 2806 O O . LEU A 1 338 ? 30.185 -0.479 -18.240 1.00 93.50 338 LEU A O 1
ATOM 2810 N N . ASP A 1 339 ? 29.795 -2.527 -19.049 1.00 93.62 339 ASP A N 1
ATOM 2811 C CA . ASP A 1 339 ? 28.349 -2.326 -19.107 1.00 93.62 339 ASP A CA 1
ATOM 2812 C C . ASP A 1 339 ? 27.688 -2.650 -17.767 1.00 93.62 339 ASP A C 1
ATOM 2814 O O . ASP A 1 339 ? 27.477 -3.809 -17.430 1.00 93.62 339 ASP A O 1
ATOM 2818 N N . GLU A 1 340 ? 27.290 -1.613 -17.042 1.00 89.25 340 GLU A N 1
ATOM 2819 C CA . GLU A 1 340 ? 26.583 -1.740 -15.762 1.00 89.25 340 GLU A CA 1
ATOM 2820 C C . GLU A 1 340 ? 25.085 -1.405 -15.873 1.00 89.25 340 GLU A C 1
ATOM 2822 O O . GLU A 1 340 ? 24.375 -1.366 -14.869 1.00 89.25 340 GLU A O 1
ATOM 2827 N N . VAL A 1 341 ? 24.589 -1.121 -17.085 1.00 91.00 341 VAL A N 1
ATOM 2828 C CA . VAL A 1 341 ? 23.266 -0.502 -17.290 1.00 91.00 341 VAL A CA 1
ATOM 2829 C C . VAL A 1 341 ? 22.341 -1.354 -18.156 1.00 91.00 341 VAL A C 1
ATOM 2831 O O . VAL A 1 341 ? 21.134 -1.372 -17.918 1.00 91.00 341 VAL A O 1
ATOM 2834 N N . ASN A 1 342 ? 22.884 -2.063 -19.148 1.00 93.06 342 ASN A N 1
ATOM 2835 C CA . ASN A 1 342 ? 22.094 -2.765 -20.166 1.00 93.06 342 ASN A CA 1
ATOM 2836 C C . ASN A 1 342 ? 21.919 -4.261 -19.876 1.00 93.06 342 ASN A C 1
ATOM 2838 O O . ASN A 1 342 ? 21.458 -5.013 -20.740 1.00 93.06 342 ASN A O 1
ATOM 2842 N N . PHE A 1 343 ? 22.284 -4.702 -18.668 1.00 94.50 343 PHE A N 1
ATOM 2843 C CA . PHE A 1 343 ? 22.142 -6.086 -18.210 1.00 94.50 343 PHE A CA 1
ATOM 2844 C C . PHE A 1 343 ? 22.817 -7.103 -19.157 1.00 94.50 343 PHE A C 1
ATOM 2846 O O . PHE A 1 343 ? 22.327 -8.217 -19.353 1.00 94.50 343 PHE A O 1
ATOM 2853 N N . SER A 1 344 ? 23.933 -6.733 -19.803 1.00 94.88 344 SER A N 1
ATOM 2854 C CA . SER A 1 344 ? 24.666 -7.612 -20.738 1.00 94.88 344 SER A CA 1
ATOM 2855 C C . SER A 1 344 ? 25.305 -8.841 -20.086 1.00 94.88 344 SER A C 1
ATOM 2857 O O . SER A 1 344 ? 25.711 -9.765 -20.791 1.00 94.88 344 SER A O 1
ATOM 2859 N N . HIS A 1 345 ? 25.407 -8.846 -18.762 1.00 93.88 345 HIS A N 1
ATOM 2860 C CA . HIS A 1 345 ? 25.926 -9.923 -17.935 1.00 93.88 345 HIS A CA 1
ATOM 2861 C C . HIS A 1 345 ? 25.322 -9.814 -16.530 1.00 93.88 345 HIS A C 1
ATOM 2863 O O . HIS A 1 345 ? 24.796 -8.764 -16.151 1.00 93.88 345 HIS A O 1
ATOM 2869 N N . PHE A 1 346 ? 25.388 -10.896 -15.758 1.00 91.62 346 PHE A N 1
ATOM 2870 C CA . PHE A 1 346 ? 24.958 -10.867 -14.362 1.00 91.62 346 PHE A CA 1
ATOM 2871 C C . PHE A 1 346 ? 25.956 -10.076 -13.513 1.00 91.62 346 PHE A C 1
ATOM 2873 O O . PHE A 1 346 ? 27.151 -10.369 -13.536 1.00 91.62 346 PHE A O 1
ATOM 2880 N N . ILE A 1 347 ? 25.470 -9.113 -12.730 1.00 88.81 347 ILE A N 1
ATOM 2881 C CA . ILE A 1 347 ? 26.291 -8.372 -11.768 1.00 88.81 347 ILE A CA 1
ATOM 2882 C C . ILE A 1 347 ? 26.238 -9.116 -10.424 1.00 88.81 347 ILE A C 1
ATOM 2884 O O . ILE A 1 347 ? 25.168 -9.177 -9.804 1.00 88.81 347 ILE A O 1
ATOM 2888 N N . PRO A 1 348 ? 27.363 -9.691 -9.948 1.00 87.12 348 PRO A N 1
ATOM 2889 C CA . PRO A 1 348 ? 27.386 -10.399 -8.676 1.00 87.12 348 PRO A CA 1
ATOM 2890 C C . PRO A 1 348 ? 26.990 -9.491 -7.513 1.00 87.12 348 PRO A C 1
ATOM 2892 O O . PRO A 1 348 ? 27.525 -8.396 -7.346 1.00 87.12 348 PRO A O 1
ATOM 2895 N N . HIS A 1 349 ? 26.085 -9.978 -6.672 1.00 85.19 349 HIS A N 1
ATOM 2896 C CA . HIS A 1 349 ? 25.629 -9.292 -5.471 1.00 85.19 349 HIS A CA 1
ATOM 2897 C C . HIS A 1 349 ? 25.483 -10.283 -4.314 1.00 85.19 349 HIS A C 1
ATOM 2899 O O . HIS A 1 349 ? 25.574 -11.500 -4.487 1.00 85.19 349 HIS A O 1
ATOM 2905 N N . ARG A 1 350 ? 25.311 -9.756 -3.101 1.00 85.19 350 ARG A N 1
ATOM 2906 C CA . ARG A 1 350 ? 25.141 -10.587 -1.906 1.00 85.19 350 ARG A CA 1
ATOM 2907 C C . ARG A 1 350 ? 23.764 -11.238 -1.922 1.00 85.19 350 ARG A C 1
ATOM 2909 O O . ARG A 1 350 ? 22.771 -10.546 -2.124 1.00 85.19 350 ARG A O 1
ATOM 2916 N N . LEU A 1 351 ? 23.718 -12.537 -1.647 1.00 82.31 351 LEU A N 1
ATOM 2917 C CA . LEU A 1 351 ? 22.454 -13.236 -1.454 1.00 82.31 351 LEU A CA 1
ATOM 2918 C C . LEU A 1 351 ? 21.800 -12.776 -0.140 1.00 82.31 351 LEU A C 1
ATOM 2920 O O . LEU A 1 351 ? 22.495 -12.700 0.880 1.00 82.31 351 LEU A O 1
ATOM 2924 N N . PRO A 1 352 ? 20.490 -12.482 -0.145 1.00 81.69 352 PRO A N 1
ATOM 2925 C CA . PRO A 1 352 ? 19.723 -12.297 1.080 1.00 81.69 352 PRO A CA 1
ATOM 2926 C C . PRO A 1 352 ? 19.776 -13.532 1.985 1.00 81.69 352 PRO A C 1
ATOM 2928 O O . PRO A 1 352 ? 19.996 -14.651 1.512 1.00 81.69 352 PRO A O 1
ATOM 2931 N N . ALA A 1 353 ? 19.554 -13.335 3.285 1.00 83.81 353 ALA A N 1
ATOM 2932 C CA . ALA A 1 353 ? 19.626 -14.411 4.273 1.00 83.81 353 ALA A CA 1
ATOM 2933 C C . ALA A 1 353 ? 18.595 -15.517 3.993 1.00 83.81 353 ALA A C 1
ATOM 2935 O O . ALA A 1 353 ? 18.911 -16.695 4.124 1.00 83.81 353 ALA A O 1
ATOM 2936 N N . GLU A 1 354 ? 17.401 -15.135 3.545 1.00 81.38 354 GLU A N 1
ATOM 2937 C CA . GLU A 1 354 ? 16.302 -16.026 3.176 1.00 81.38 354 GLU A CA 1
ATOM 2938 C C . GLU A 1 354 ? 16.689 -16.920 1.992 1.00 81.38 354 GLU A C 1
ATOM 2940 O O . GLU A 1 354 ? 16.483 -18.128 2.028 1.00 81.38 354 GLU A O 1
ATOM 2945 N N . VAL A 1 355 ? 17.331 -16.341 0.971 1.00 81.69 355 VAL A N 1
ATOM 2946 C CA . VAL A 1 355 ? 17.801 -17.082 -0.211 1.00 81.69 355 VAL A CA 1
ATOM 2947 C C . VAL A 1 355 ? 18.946 -18.022 0.155 1.00 81.69 355 VAL A C 1
ATOM 2949 O O . VAL A 1 355 ? 18.993 -19.152 -0.322 1.00 81.69 355 VAL A O 1
ATOM 2952 N N . LEU A 1 356 ? 19.874 -17.575 1.005 1.00 83.75 356 LEU A N 1
ATOM 2953 C CA . LEU A 1 356 ? 20.969 -18.419 1.481 1.00 83.75 356 LEU A CA 1
ATOM 2954 C C . LEU A 1 356 ? 20.447 -19.600 2.311 1.00 83.75 356 LEU A C 1
ATOM 2956 O O . LEU A 1 356 ? 20.928 -20.718 2.139 1.00 83.75 356 LEU A O 1
ATOM 2960 N N . TYR A 1 357 ? 19.466 -19.356 3.182 1.00 83.62 357 TYR A N 1
ATOM 2961 C CA . TYR A 1 357 ? 18.796 -20.395 3.958 1.00 83.62 357 TYR A CA 1
ATOM 2962 C C . TYR A 1 357 ? 18.131 -21.424 3.039 1.00 83.62 357 TYR A C 1
ATOM 2964 O O . TYR A 1 357 ? 18.432 -22.610 3.161 1.00 83.62 357 TYR A O 1
ATOM 2972 N N . ASP A 1 358 ? 17.320 -20.974 2.076 1.00 83.06 358 ASP A N 1
ATOM 2973 C CA . ASP A 1 358 ? 16.651 -21.852 1.110 1.00 83.06 358 ASP A CA 1
ATOM 2974 C C . ASP A 1 358 ? 17.661 -22.639 0.263 1.00 83.06 358 ASP A C 1
ATOM 2976 O O . ASP A 1 358 ? 17.476 -23.831 0.043 1.00 83.06 358 ASP A O 1
ATOM 2980 N N . ALA A 1 359 ? 18.762 -22.018 -0.174 1.00 83.94 359 ALA A N 1
ATOM 2981 C CA . ALA A 1 359 ? 19.793 -22.687 -0.967 1.00 83.94 359 ALA A CA 1
ATOM 2982 C C . ALA A 1 359 ? 20.532 -23.772 -0.170 1.00 83.94 359 ALA A C 1
ATOM 2984 O O . ALA A 1 359 ? 20.777 -24.861 -0.691 1.00 83.94 359 ALA A O 1
ATOM 2985 N N . ILE A 1 360 ? 20.881 -23.497 1.093 1.00 85.00 360 ILE A N 1
ATOM 2986 C CA . ILE A 1 360 ? 21.488 -24.496 1.982 1.00 85.00 360 ILE A CA 1
ATOM 2987 C C . ILE A 1 360 ? 20.485 -25.612 2.252 1.00 85.00 360 ILE A C 1
ATOM 2989 O O . ILE A 1 360 ? 20.845 -26.781 2.141 1.00 85.00 360 ILE A O 1
ATOM 2993 N N . HIS A 1 361 ? 19.237 -25.270 2.567 1.00 82.31 361 HIS A N 1
ATOM 2994 C CA . HIS A 1 361 ? 18.187 -26.246 2.816 1.00 82.31 361 HIS A CA 1
ATOM 2995 C C . HIS A 1 361 ? 17.970 -27.133 1.583 1.00 82.31 361 HIS A C 1
ATOM 2997 O O . HIS A 1 361 ? 18.094 -28.341 1.694 1.00 82.31 361 HIS A O 1
ATOM 3003 N N . GLN A 1 362 ? 17.820 -26.570 0.384 1.00 83.88 362 GLN A N 1
ATOM 3004 C CA . GLN A 1 362 ? 17.683 -27.337 -0.859 1.00 83.88 362 GLN A CA 1
ATOM 3005 C C . GLN A 1 362 ? 18.903 -28.224 -1.166 1.00 83.88 362 GLN A C 1
ATOM 3007 O O . GLN A 1 362 ? 18.751 -29.320 -1.699 1.00 83.88 362 GLN A O 1
ATOM 3012 N N . ALA A 1 363 ? 20.119 -27.761 -0.866 1.00 85.38 363 ALA A N 1
ATOM 3013 C CA . ALA A 1 363 ? 21.343 -28.515 -1.140 1.00 85.38 363 ALA A CA 1
ATOM 3014 C C . ALA A 1 363 ? 21.634 -29.618 -0.108 1.00 85.38 363 ALA A C 1
ATOM 3016 O O . ALA A 1 363 ? 22.381 -30.548 -0.412 1.00 85.38 363 ALA A O 1
ATOM 3017 N N . THR A 1 364 ? 21.106 -29.494 1.114 1.00 85.31 364 THR A N 1
ATOM 3018 C CA . THR A 1 364 ? 21.433 -30.382 2.246 1.00 85.31 364 THR A CA 1
ATOM 3019 C C . THR A 1 364 ? 20.260 -31.231 2.726 1.00 85.31 364 THR A C 1
ATOM 3021 O O . THR A 1 364 ? 20.495 -32.291 3.303 1.00 85.31 364 THR A O 1
ATOM 3024 N N . ALA A 1 365 ? 19.022 -30.814 2.463 1.00 70.44 365 ALA A N 1
ATOM 3025 C CA . ALA A 1 365 ? 17.819 -31.585 2.729 1.00 70.44 365 ALA A CA 1
ATOM 3026 C C . ALA A 1 365 ? 17.471 -32.420 1.488 1.00 70.44 365 ALA A C 1
ATOM 3028 O O . ALA A 1 365 ? 16.837 -31.954 0.542 1.00 70.44 365 ALA A O 1
ATOM 3029 N N . SER A 1 366 ? 17.921 -33.675 1.490 1.00 53.88 366 SER A N 1
ATOM 3030 C CA . SER A 1 366 ? 17.269 -34.735 0.725 1.00 53.88 366 SER A CA 1
ATOM 3031 C C . SER A 1 366 ? 15.988 -35.129 1.466 1.00 53.88 366 SER A C 1
ATOM 3033 O O . SER A 1 366 ? 16.081 -35.655 2.573 1.00 53.88 366 SER A O 1
ATOM 3035 N N . ASP A 1 367 ? 14.839 -34.876 0.841 1.00 59.81 367 ASP A N 1
ATOM 3036 C CA . ASP A 1 367 ? 13.497 -35.338 1.219 1.00 59.81 367 ASP A CA 1
ATOM 3037 C C . ASP A 1 367 ? 12.942 -34.849 2.574 1.00 59.81 367 ASP A C 1
ATOM 3039 O O . ASP A 1 367 ? 12.840 -35.617 3.528 1.00 59.81 367 ASP A O 1
ATOM 3043 N N . ASP A 1 368 ? 12.445 -33.608 2.620 1.00 48.34 368 ASP A N 1
ATOM 3044 C CA . ASP A 1 368 ? 11.274 -33.306 3.459 1.00 48.34 368 ASP A CA 1
ATOM 3045 C C . ASP A 1 368 ? 10.017 -33.606 2.618 1.00 48.34 368 ASP A C 1
ATOM 3047 O O . ASP A 1 368 ? 9.533 -32.763 1.855 1.00 48.34 368 ASP A O 1
ATOM 3051 N N . ALA A 1 369 ? 9.581 -34.870 2.684 1.00 39.81 369 ALA A N 1
ATOM 3052 C CA . ALA A 1 369 ? 8.344 -35.395 2.099 1.00 39.81 369 ALA A CA 1
ATOM 3053 C C . ALA A 1 369 ? 7.105 -35.049 2.937 1.00 39.81 369 ALA A C 1
ATOM 3055 O O . ALA A 1 369 ? 7.217 -35.043 4.186 1.00 39.81 369 ALA A O 1
#

Radius of gyration: 23.49 Å; chains: 1; bounding box: 62×73×60 Å

pLDDT: mean 90.64, std 13.48, range [31.98, 98.69]

Secondary structure (DSSP, 8-state):
--HHHHHHHHHHHHHHHT--HHHHTTSSSSTTHHHHHHHHHHHHHHHTT--HHHHHHHHHT--SSPTT--HHHHHHHHHHHHTT-TT--GGGSS--THHHHSGGGSSHHHHHHHHIIIII----GGGGTS--SSSS--HHHHHHHGGGGTTEEEES-STTHHHHHHHHHHTT-TT--THHHHHHHHHHHHTT------EEEEPPP--------------------PPPS-EE-TTS-EE-GGGSS-THHHHHHHHH-TT-SSHHHHHHHHHHHHHHSS-SSSSTT---TTS--TTHHHHHHHHHHHHHTTT-HHHHHHHHHTSHHHH--S---TTTTT-SSS-SS----PPPHHHHHHHHHHHH-----